Protein AF-R9H6H5-F1 (afdb_monomer_lite)

Secondary structure (DSSP, 8-state):
--HHHHHHHHHHHHHHHHHHHHHHH-HHHHHHHHHT--HHHHHHHHHHHHT--SHHHHHHHHHHHHHHTT---HHHHHHHHHHTTTT-TT--SHHHHHTHHHHTTTHHHHHHHHHHHHHHHHHHTT-TTTEEE---B-TTTTTTS--S-EEEEEEETTSSSGGGSEEEEEEEETTEEEEEEEETTTTEESS--B-GGG--HHHHHHHHHHHHHHHHT-------GGGTSSTTTTTS----

Foldseek 3Di:
DDFVLLLVLLQVLLVLLQLLVCLVVDVVSVQVCLLPQDPVLLVVLLVVLVPDDFLLSVLSNVSSVCSVVVNDDSVSLVCSCVVCVVRCVVADDSCLSHVCSRPVVCVVVNQVSQVVLVVVLCVVLVNVPFWDKARFADLCGPVNRGHSKGWIWIAGPQDPHDQQAFTQIWIHHSSWIDGFGAHNVVRDTPDDTDHSPPDTSVVNSVRCNVCVVVRSPTHPPPPPCVVVPPVVVVVPPDDD

Organism: NCBI:txid1150600

pLDDT: mean 91.07, std 14.13, range [38.69, 98.69]

Sequence (240 aa):
MQELSFQSGLKLITEKSQLVYQLRNNNELLLEYLKNLPQEILEGLINKYKDSIGAVNAVRYEVAKDIRSKTLTLEKLETYYKANKGAFGSYKDVYSLIYTFIIDDDNGTIKAFLSQLAKGLQIDLQIVNETKISKVCTFAGPRNTGGEHAWFALYNKDHVNQQSAKQLFFSGYNGKVEYSLYDRKTDLHSKEPVSPENVTYQNILNSFQLEKEEILKDFPMILEPSKIGVNILRGLGLND

Structure (mmCIF, N/CA/C/O backbone):
data_AF-R9H6H5-F1
#
_entry.id   AF-R9H6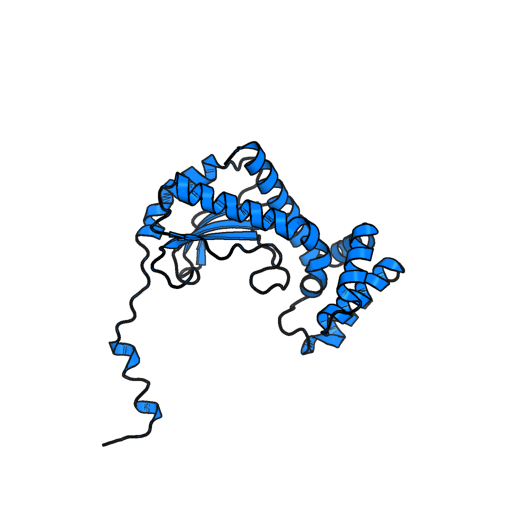H5-F1
#
loop_
_atom_site.group_PDB
_atom_site.id
_atom_site.type_symbol
_atom_site.label_atom_id
_atom_site.label_alt_id
_atom_site.label_comp_id
_atom_site.label_asym_id
_atom_site.label_entity_id
_atom_site.label_seq_id
_atom_site.pdbx_PDB_ins_code
_atom_site.Cartn_x
_atom_site.Cartn_y
_atom_site.Cartn_z
_atom_site.occupancy
_atom_site.B_iso_or_equiv
_atom_site.auth_seq_id
_atom_site.auth_comp_id
_atom_site.auth_asym_id
_atom_site.auth_atom_id
_atom_site.pdbx_PDB_model_num
ATOM 1 N N . MET A 1 1 ? -0.968 -1.693 -21.180 1.00 77.31 1 MET A N 1
ATOM 2 C CA . MET A 1 1 ? -2.159 -1.533 -20.300 1.00 77.31 1 MET A CA 1
ATOM 3 C C . MET A 1 1 ? -3.086 -0.495 -20.930 1.00 77.31 1 MET A C 1
ATOM 5 O O . MET A 1 1 ? -2.572 0.397 -21.586 1.00 77.31 1 MET A O 1
ATOM 9 N N . GLN A 1 2 ? -4.415 -0.600 -20.802 1.00 82.25 2 GLN A N 1
ATOM 10 C CA . GLN A 1 2 ? -5.313 0.460 -21.297 1.00 82.25 2 GLN A CA 1
ATOM 11 C C . GLN A 1 2 ? -5.232 1.697 -20.386 1.00 82.25 2 GLN A C 1
ATOM 13 O O . GLN A 1 2 ? -5.293 1.544 -19.167 1.00 82.25 2 GLN A O 1
ATOM 18 N N . GLU A 1 3 ? -5.148 2.904 -20.956 1.00 84.00 3 GLU A N 1
ATOM 19 C CA . GLU A 1 3 ? -4.921 4.150 -20.196 1.00 84.00 3 GLU A CA 1
ATOM 20 C C . GLU A 1 3 ? -5.990 4.405 -19.119 1.00 84.00 3 GLU A C 1
ATOM 22 O O . GLU A 1 3 ? -5.662 4.714 -17.978 1.00 84.00 3 GLU A O 1
ATOM 27 N N . LEU A 1 4 ? -7.273 4.175 -19.424 1.00 79.50 4 LEU A N 1
ATOM 28 C CA . LEU A 1 4 ? -8.363 4.332 -18.447 1.00 79.50 4 LEU A CA 1
ATOM 29 C C . LEU A 1 4 ? -8.213 3.400 -17.233 1.00 79.50 4 LEU A C 1
ATOM 31 O O . LEU A 1 4 ? -8.481 3.798 -16.096 1.00 79.50 4 LEU A O 1
ATOM 35 N N . SER A 1 5 ? -7.752 2.167 -17.466 1.00 90.19 5 SER A N 1
ATOM 36 C CA . SER A 1 5 ? -7.469 1.209 -16.394 1.00 90.19 5 SER A CA 1
ATOM 37 C C . SER A 1 5 ? -6.257 1.636 -15.568 1.00 90.19 5 SER A C 1
ATOM 39 O O . SER A 1 5 ? -6.250 1.408 -14.359 1.00 90.19 5 SER A O 1
ATOM 41 N N . PHE A 1 6 ? -5.250 2.249 -16.200 1.00 95.88 6 PHE A N 1
ATOM 42 C CA . PHE A 1 6 ? -4.078 2.778 -15.506 1.00 95.88 6 PHE A CA 1
ATOM 43 C C . PHE A 1 6 ? -4.463 3.936 -14.583 1.00 95.88 6 PHE A C 1
ATOM 45 O O . PHE A 1 6 ? -4.183 3.878 -13.389 1.00 95.88 6 PHE A O 1
ATOM 52 N N . GLN A 1 7 ? -5.176 4.934 -15.109 1.00 95.56 7 GLN A N 1
ATOM 53 C CA . GLN A 1 7 ? -5.567 6.123 -14.350 1.00 95.56 7 GLN A CA 1
ATOM 54 C C . GLN A 1 7 ? -6.488 5.784 -13.170 1.00 95.56 7 GLN A C 1
ATOM 56 O O . GLN A 1 7 ? -6.307 6.301 -12.070 1.00 95.56 7 GLN A O 1
ATOM 61 N N . SER A 1 8 ? -7.423 4.848 -13.359 1.00 95.38 8 SER A N 1
ATOM 62 C CA . SER A 1 8 ? -8.297 4.376 -12.274 1.00 95.38 8 SER A CA 1
ATOM 63 C C . SER A 1 8 ? -7.507 3.678 -11.161 1.00 95.38 8 SER A C 1
ATOM 65 O O . SER A 1 8 ? -7.739 3.933 -9.981 1.00 95.38 8 SER A O 1
ATOM 67 N N . GLY A 1 9 ? -6.547 2.819 -11.523 1.00 97.06 9 GLY A N 1
ATOM 68 C CA . GLY A 1 9 ? -5.694 2.137 -10.549 1.00 97.06 9 GLY A CA 1
ATOM 69 C C . GLY A 1 9 ? -4.737 3.086 -9.828 1.00 97.06 9 GLY A C 1
ATOM 70 O O . GLY A 1 9 ? -4.550 2.967 -8.617 1.00 97.06 9 GLY A O 1
ATOM 71 N N . LEU A 1 10 ? -4.174 4.058 -10.550 1.00 97.69 10 LEU A N 1
ATOM 72 C CA . LEU A 1 10 ? -3.300 5.077 -9.981 1.00 97.69 10 LEU A CA 1
ATOM 73 C C . LEU A 1 10 ? -4.047 5.929 -8.955 1.00 97.69 10 LEU A C 1
ATOM 75 O O . LEU A 1 10 ? -3.579 6.056 -7.825 1.00 97.69 10 LEU A O 1
ATOM 79 N N . LYS A 1 11 ? -5.234 6.425 -9.327 1.00 97.31 11 LYS A N 1
ATOM 80 C CA . LYS A 1 11 ? -6.116 7.191 -8.445 1.00 97.31 11 LYS A CA 1
ATOM 81 C C . LYS A 1 11 ? -6.430 6.419 -7.164 1.00 97.31 11 LYS A C 1
ATOM 83 O O . LYS A 1 11 ? -6.257 6.959 -6.074 1.00 97.31 11 LYS A O 1
ATOM 88 N N . LEU A 1 12 ? -6.816 5.146 -7.288 1.00 97.00 12 LEU A N 1
ATOM 89 C CA . LEU A 1 12 ? -7.099 4.286 -6.138 1.00 97.00 12 LEU A CA 1
ATOM 90 C C . LEU A 1 12 ? -5.895 4.187 -5.189 1.00 97.00 12 LEU A C 1
ATOM 92 O O . LEU A 1 12 ? -6.044 4.325 -3.975 1.00 97.00 12 LEU A O 1
ATOM 96 N N . ILE A 1 13 ? -4.692 3.965 -5.730 1.00 97.50 13 ILE A N 1
ATOM 97 C CA . ILE A 1 13 ? -3.470 3.889 -4.924 1.00 97.50 13 ILE A CA 1
ATOM 98 C C . ILE A 1 13 ? -3.181 5.214 -4.226 1.00 97.50 13 ILE A C 1
ATOM 100 O O . ILE A 1 13 ? -2.892 5.210 -3.029 1.00 97.50 13 ILE A O 1
ATOM 104 N N . THR A 1 14 ? -3.235 6.334 -4.945 1.00 97.81 14 THR A N 1
ATOM 105 C CA . THR A 1 14 ? -2.889 7.635 -4.369 1.00 97.81 14 THR A CA 1
ATOM 106 C C . THR A 1 14 ? -3.895 8.056 -3.309 1.00 97.81 14 THR A C 1
ATOM 108 O O . THR A 1 14 ? -3.481 8.393 -2.201 1.00 97.81 14 THR A O 1
ATOM 111 N N . GLU A 1 15 ? -5.198 7.929 -3.574 1.00 97.38 15 GLU A N 1
ATOM 112 C CA . GLU A 1 15 ? -6.252 8.247 -2.602 1.00 97.38 15 GLU A CA 1
ATOM 113 C C . GLU A 1 15 ? -6.143 7.367 -1.354 1.00 97.38 15 GLU A C 1
ATOM 115 O O . GLU A 1 15 ? -6.146 7.878 -0.230 1.00 97.38 15 GLU A O 1
ATOM 120 N N . LYS A 1 16 ? -5.952 6.051 -1.523 1.00 97.50 16 LYS A N 1
ATOM 121 C CA . LYS A 1 16 ? -5.797 5.151 -0.375 1.00 97.50 16 LYS A CA 1
ATOM 122 C C . LYS A 1 16 ? -4.502 5.423 0.392 1.00 97.50 16 LYS A C 1
ATOM 124 O O . LYS A 1 16 ? -4.531 5.403 1.618 1.00 97.50 16 LYS A O 1
ATOM 129 N N . SER A 1 17 ? -3.389 5.728 -0.281 1.00 97.94 17 SER A N 1
ATOM 130 C CA . SER A 1 17 ? -2.130 6.078 0.397 1.00 97.94 17 SER A CA 1
ATOM 131 C C . SER A 1 17 ? -2.243 7.364 1.218 1.00 97.94 17 SER A C 1
ATOM 133 O O . SER A 1 17 ? -1.683 7.440 2.310 1.00 97.94 17 SER A O 1
ATOM 135 N N . GLN A 1 18 ? -2.990 8.357 0.718 1.00 98.00 18 GLN A N 1
ATOM 136 C CA . GLN A 1 18 ? -3.252 9.609 1.422 1.00 98.00 18 GLN A CA 1
ATOM 137 C C . GLN A 1 18 ? -4.086 9.352 2.677 1.00 98.00 18 GLN A C 1
ATOM 139 O O . GLN A 1 18 ? -3.718 9.807 3.759 1.00 98.00 18 GLN A O 1
ATOM 144 N N . LEU A 1 19 ? -5.166 8.575 2.539 1.00 97.56 19 LEU A N 1
ATOM 145 C CA . LEU A 1 19 ? -6.012 8.175 3.659 1.00 97.56 19 LEU A CA 1
ATOM 146 C C . LEU A 1 19 ? -5.195 7.423 4.715 1.00 97.56 19 LEU A C 1
ATOM 148 O O . LEU A 1 19 ? -5.175 7.814 5.876 1.00 97.56 19 LEU A O 1
ATOM 152 N N . VAL A 1 20 ? -4.469 6.377 4.313 1.00 97.44 20 VAL A N 1
ATOM 153 C CA . VAL A 1 20 ? -3.620 5.575 5.207 1.00 97.44 20 VAL A CA 1
ATOM 154 C C . VAL A 1 20 ? -2.617 6.449 5.959 1.00 97.44 20 VAL A C 1
ATOM 156 O O . VAL A 1 20 ? -2.499 6.324 7.177 1.00 97.44 20 VAL A O 1
ATOM 159 N N . TYR A 1 21 ? -1.930 7.354 5.260 1.00 97.31 21 TYR A N 1
ATOM 160 C CA . TYR A 1 21 ? -0.975 8.265 5.880 1.00 97.31 21 TYR A CA 1
ATOM 161 C C . TYR A 1 21 ? -1.648 9.182 6.911 1.00 97.31 21 TYR A C 1
ATOM 163 O O . TYR A 1 21 ? -1.161 9.307 8.034 1.00 97.31 21 TYR A O 1
ATOM 171 N N . GLN A 1 22 ? -2.790 9.787 6.570 1.00 97.50 22 GLN A N 1
ATOM 172 C CA . GLN A 1 22 ? -3.539 10.655 7.485 1.00 97.50 22 GLN A CA 1
ATOM 173 C C . GLN A 1 22 ? -4.001 9.901 8.734 1.00 97.50 22 GLN A C 1
ATOM 175 O O . GLN A 1 22 ? -3.762 10.356 9.849 1.00 97.50 22 GLN A O 1
ATOM 180 N N . LEU A 1 23 ? -4.614 8.731 8.552 1.00 97.44 23 LEU A N 1
ATOM 181 C CA . LEU A 1 23 ? -5.149 7.919 9.643 1.00 97.44 23 LEU A CA 1
ATOM 182 C C . LEU A 1 23 ? -4.055 7.344 10.546 1.00 97.44 23 LEU A C 1
ATOM 184 O O . LEU A 1 23 ? -4.268 7.167 11.742 1.00 97.44 23 LEU A O 1
ATOM 188 N N . ARG A 1 24 ? -2.873 7.044 10.001 1.00 95.88 24 ARG A N 1
ATOM 189 C CA . ARG A 1 24 ? -1.753 6.540 10.799 1.00 95.88 24 ARG A CA 1
ATOM 190 C C . ARG A 1 24 ? -1.093 7.622 11.649 1.00 95.88 24 ARG A C 1
ATOM 192 O O . ARG A 1 24 ? -0.616 7.323 12.740 1.00 95.88 24 ARG A O 1
ATOM 199 N N . ASN A 1 25 ? -1.067 8.858 11.152 1.00 95.81 25 ASN A N 1
ATOM 200 C CA . ASN A 1 25 ? -0.382 9.980 11.795 1.00 95.81 25 ASN A CA 1
ATOM 201 C C . ASN A 1 25 ? -1.318 10.881 12.624 1.00 95.81 25 ASN A C 1
ATOM 203 O O . ASN A 1 25 ? -0.857 11.855 13.216 1.00 95.81 25 ASN A O 1
ATOM 207 N N . ASN A 1 26 ? -2.619 10.576 12.680 1.00 96.25 26 ASN A N 1
ATOM 208 C CA . ASN A 1 26 ? -3.606 11.346 13.433 1.00 96.25 26 ASN A CA 1
ATOM 209 C C . ASN A 1 26 ? -4.688 10.422 14.023 1.00 96.25 26 ASN A C 1
ATOM 211 O O . ASN A 1 26 ? -5.565 9.923 13.315 1.00 96.25 26 ASN A O 1
ATOM 215 N N . ASN A 1 27 ? -4.623 10.204 15.338 1.00 94.44 27 ASN A N 1
ATOM 216 C CA . ASN A 1 27 ? -5.507 9.285 16.058 1.00 94.44 27 ASN A CA 1
ATOM 217 C C . ASN A 1 27 ? -6.966 9.766 16.116 1.00 94.44 27 ASN A C 1
ATOM 219 O O . ASN A 1 27 ? -7.891 8.961 16.216 1.00 94.44 27 ASN A O 1
ATOM 223 N N . GLU A 1 28 ? -7.182 11.070 16.052 1.00 96.12 28 GLU A N 1
ATOM 224 C CA . GLU A 1 28 ? -8.481 11.716 16.098 1.00 96.12 28 GLU A CA 1
ATOM 225 C C . GLU A 1 28 ? -9.195 11.500 14.767 1.00 96.12 28 GLU A C 1
ATOM 227 O O . GLU A 1 28 ? -10.341 11.050 14.763 1.00 96.12 28 GLU A O 1
ATOM 232 N N . LEU A 1 29 ? -8.482 11.689 13.648 1.00 97.50 29 LEU A N 1
ATOM 233 C CA . LEU A 1 29 ? -8.976 11.317 12.319 1.00 97.50 29 LEU A CA 1
ATOM 234 C C . LEU A 1 29 ? -9.214 9.808 12.213 1.00 97.50 29 LEU A C 1
ATOM 236 O O . LEU A 1 29 ? -10.204 9.385 11.621 1.00 97.50 29 LEU A O 1
ATOM 240 N N . LEU A 1 30 ? -8.354 8.985 12.820 1.00 97.56 30 LEU A N 1
ATOM 241 C CA . LEU A 1 30 ? -8.567 7.541 12.895 1.00 97.56 30 LEU A CA 1
ATOM 242 C C . LEU A 1 30 ? -9.858 7.184 13.630 1.00 97.56 30 LEU A C 1
ATOM 244 O O . LEU A 1 30 ? -10.659 6.395 13.130 1.00 97.56 30 LEU A O 1
ATOM 248 N N . LEU A 1 31 ? -10.080 7.768 14.806 1.00 97.69 31 LEU A N 1
ATOM 249 C CA . LEU A 1 31 ? -11.290 7.545 15.587 1.00 97.69 31 LEU A CA 1
ATOM 250 C C . LEU A 1 31 ? -12.538 8.004 14.826 1.00 97.69 31 LEU A C 1
ATOM 252 O O . LEU A 1 31 ? -13.549 7.301 14.831 1.00 97.69 31 LEU A O 1
ATOM 256 N N . GLU A 1 32 ? -12.475 9.172 14.189 1.00 97.75 32 GLU A N 1
ATOM 257 C CA . GLU A 1 32 ? -13.561 9.707 13.373 1.00 97.75 32 GLU A CA 1
ATOM 258 C C . GLU A 1 32 ? -13.875 8.788 12.189 1.00 97.75 32 GLU A C 1
ATOM 260 O O . GLU A 1 32 ? -15.037 8.443 11.977 1.00 97.75 32 GLU A O 1
ATOM 265 N N . TYR A 1 33 ? -12.853 8.320 11.471 1.00 97.56 33 TYR A N 1
ATOM 266 C CA . TYR A 1 33 ? -13.016 7.366 10.378 1.00 97.56 33 TYR A CA 1
ATOM 267 C C . TYR A 1 33 ? -13.707 6.082 10.853 1.00 97.56 33 TYR A C 1
ATOM 269 O O . TYR A 1 33 ? -14.709 5.661 10.279 1.00 97.56 33 TYR A O 1
ATOM 277 N N . LEU A 1 34 ? -13.226 5.491 11.954 1.00 97.31 34 LEU A N 1
ATOM 278 C CA . LEU A 1 34 ? -13.786 4.258 12.514 1.00 97.31 34 LEU A CA 1
ATOM 279 C C . LEU A 1 34 ? -15.254 4.412 12.932 1.00 97.31 34 LEU A C 1
ATOM 281 O O . LEU A 1 34 ? -16.057 3.511 12.698 1.00 97.31 34 LEU A O 1
ATOM 285 N N . LYS A 1 35 ? -15.621 5.550 13.532 1.00 96.69 35 LYS A N 1
ATOM 286 C CA . LYS A 1 35 ? -17.003 5.841 13.951 1.00 96.69 35 LYS A CA 1
ATOM 287 C C . LYS A 1 35 ? -17.976 5.982 12.783 1.00 96.69 35 LYS A C 1
ATOM 289 O O . LYS A 1 35 ? -19.172 5.784 12.981 1.00 96.69 35 LYS A O 1
ATOM 294 N N . ASN A 1 36 ? -17.469 6.317 11.600 1.00 96.31 36 ASN A N 1
ATOM 295 C CA . ASN A 1 36 ? -18.257 6.543 10.393 1.00 96.31 36 ASN A CA 1
ATOM 296 C C . ASN A 1 36 ? -18.186 5.373 9.398 1.00 96.31 36 ASN A C 1
ATOM 298 O O . ASN A 1 36 ? -18.610 5.522 8.252 1.00 96.31 36 ASN A O 1
ATOM 302 N N . LEU A 1 37 ? -17.671 4.208 9.812 1.00 95.69 37 LEU A N 1
ATOM 303 C CA . LEU A 1 37 ? -17.660 3.024 8.955 1.00 95.69 37 LEU A CA 1
ATOM 304 C C . LEU A 1 37 ? -19.086 2.645 8.515 1.00 95.69 37 LEU A C 1
ATOM 306 O O . LEU A 1 37 ? -19.995 2.612 9.353 1.00 95.69 37 LEU A O 1
ATOM 310 N N . PRO A 1 38 ? -19.293 2.299 7.229 1.00 94.38 38 PRO A N 1
ATOM 311 C CA . PRO A 1 38 ? -20.580 1.806 6.760 1.00 94.38 38 PRO A CA 1
ATOM 312 C C . PRO A 1 38 ? -21.024 0.573 7.548 1.00 94.38 38 PRO A C 1
ATOM 314 O O . PRO A 1 38 ? -20.217 -0.310 7.847 1.00 94.38 38 PRO A O 1
ATOM 317 N N . GLN A 1 39 ? -22.324 0.480 7.839 1.00 92.75 39 GLN A N 1
ATOM 318 C CA . GLN A 1 39 ? -22.877 -0.619 8.635 1.00 92.75 39 GLN A CA 1
ATOM 319 C C . GLN A 1 39 ? -22.566 -1.997 8.027 1.00 92.75 39 GLN A C 1
ATOM 321 O O . GLN A 1 39 ? -22.249 -2.926 8.760 1.00 92.75 39 GLN A O 1
ATOM 326 N N . GLU A 1 40 ? -22.601 -2.125 6.700 1.00 93.19 40 GLU A N 1
ATOM 327 C CA . GLU A 1 40 ? -22.258 -3.370 6.001 1.00 93.19 40 GLU A CA 1
ATOM 328 C C . GLU A 1 40 ? -20.809 -3.808 6.265 1.00 93.19 40 GLU A C 1
ATOM 330 O O . GLU A 1 40 ? -20.561 -4.959 6.630 1.00 93.19 40 GLU A O 1
ATOM 335 N N . ILE A 1 41 ? -19.857 -2.875 6.160 1.00 93.00 41 ILE A N 1
ATOM 336 C CA . ILE A 1 41 ? -18.441 -3.124 6.460 1.00 93.00 41 ILE A CA 1
ATOM 337 C C . ILE A 1 41 ? -18.277 -3.520 7.929 1.00 93.00 41 ILE A C 1
ATOM 339 O O . ILE A 1 41 ? -17.570 -4.479 8.243 1.00 93.00 41 ILE A O 1
ATOM 343 N N . LEU A 1 42 ? -18.965 -2.818 8.833 1.00 95.31 42 LEU A N 1
ATOM 344 C CA . LEU A 1 42 ? -18.908 -3.088 10.264 1.00 95.31 42 LEU A CA 1
ATOM 345 C C . LEU A 1 42 ? -19.421 -4.490 10.618 1.00 95.31 42 LEU A C 1
ATOM 347 O O . LEU A 1 42 ? -18.750 -5.216 11.350 1.00 95.31 42 LEU A O 1
ATOM 351 N N . GLU A 1 43 ? -20.567 -4.905 10.078 1.00 95.06 43 GLU A N 1
ATOM 352 C CA . GLU A 1 43 ? -21.097 -6.256 10.301 1.00 95.06 43 GLU A CA 1
ATOM 353 C C . GLU A 1 43 ? -20.191 -7.327 9.673 1.00 95.06 43 GLU A C 1
ATOM 355 O O . GLU A 1 43 ? -19.966 -8.381 10.273 1.00 95.06 43 GLU A O 1
ATOM 360 N N . GLY A 1 44 ? -19.582 -7.040 8.517 1.00 94.75 44 GLY A N 1
ATOM 361 C CA . GLY A 1 44 ? -18.553 -7.893 7.920 1.00 94.75 44 GLY A CA 1
ATOM 362 C C . GLY A 1 44 ? -17.354 -8.112 8.851 1.00 94.75 44 GLY A C 1
ATOM 363 O O . GLY A 1 44 ? -16.917 -9.248 9.046 1.00 94.75 44 GLY A O 1
ATOM 364 N N . LEU A 1 45 ? -16.856 -7.048 9.486 1.00 95.19 45 LEU A N 1
ATOM 365 C CA . LEU A 1 45 ? -15.753 -7.111 10.452 1.00 95.19 45 LEU A CA 1
ATOM 366 C C . LEU A 1 45 ? -16.138 -7.886 11.721 1.00 95.19 45 LEU A C 1
ATOM 368 O O . LEU A 1 45 ? -15.352 -8.703 12.203 1.00 95.19 45 LEU A O 1
ATOM 372 N N . ILE A 1 46 ? -17.347 -7.672 12.247 1.00 96.50 46 ILE A N 1
ATOM 373 C CA . ILE A 1 46 ? -17.862 -8.402 13.416 1.00 96.50 46 ILE A CA 1
ATOM 374 C C . ILE A 1 46 ? -17.920 -9.898 13.113 1.00 96.50 46 ILE A C 1
ATOM 376 O O . ILE A 1 46 ? -17.368 -10.692 13.873 1.00 96.50 46 ILE A O 1
ATOM 380 N N . ASN A 1 47 ? -18.516 -10.284 11.984 1.00 95.88 47 ASN A N 1
ATOM 381 C CA . ASN A 1 47 ? -18.605 -11.684 11.571 1.00 95.88 47 ASN A CA 1
ATOM 382 C C . ASN A 1 47 ? -17.223 -12.305 11.337 1.00 95.88 47 ASN A C 1
ATOM 384 O O . ASN A 1 47 ? -16.983 -13.438 11.746 1.00 95.88 47 ASN A O 1
ATOM 388 N N . LYS A 1 48 ? -16.289 -11.551 10.742 1.00 94.94 48 LYS A N 1
ATOM 389 C CA . LYS A 1 48 ? -14.904 -11.989 10.524 1.00 94.94 48 LYS A CA 1
ATOM 390 C C . LYS A 1 48 ? -14.183 -12.308 11.836 1.00 94.94 48 LYS A C 1
ATOM 392 O O . LYS A 1 48 ? -13.462 -13.302 11.908 1.00 94.94 48 LYS A O 1
ATOM 397 N N . TYR A 1 49 ? -14.347 -11.477 12.866 1.00 96.62 49 TYR A N 1
ATOM 398 C CA . TYR A 1 49 ? -13.557 -11.593 14.095 1.00 96.62 49 TYR A CA 1
ATOM 399 C C . TYR A 1 49 ? -14.239 -12.334 15.248 1.00 96.62 49 TYR A C 1
ATOM 401 O O . TYR A 1 49 ? -13.531 -12.762 16.155 1.00 96.62 49 TYR A O 1
ATOM 409 N N . LYS A 1 50 ? -15.561 -12.545 15.204 1.00 94.94 50 LYS A N 1
ATOM 410 C CA . LYS A 1 50 ? -16.342 -13.182 16.280 1.00 94.94 50 LYS A CA 1
ATOM 411 C C . LYS A 1 50 ? -15.760 -14.513 16.763 1.00 94.94 50 LYS A C 1
ATOM 413 O O . LYS A 1 50 ? -15.633 -14.715 17.965 1.00 94.94 50 LYS A O 1
ATOM 418 N N . ASP A 1 51 ? -15.390 -15.381 15.826 1.00 93.50 51 ASP A N 1
ATOM 419 C CA . ASP A 1 51 ? -14.887 -16.731 16.113 1.00 93.50 51 ASP A CA 1
ATOM 420 C C . ASP A 1 51 ? -13.378 -16.862 15.809 1.00 93.50 51 ASP A C 1
ATOM 422 O O . ASP A 1 51 ? -12.818 -17.957 15.763 1.00 93.50 51 ASP A O 1
ATOM 426 N N . SER A 1 52 ? -12.699 -15.732 15.576 1.00 91.69 52 SER A N 1
ATOM 427 C CA . SER A 1 52 ? -11.274 -15.709 15.249 1.00 91.69 52 SER A CA 1
ATOM 428 C C . SER A 1 52 ? -10.401 -15.915 16.488 1.00 91.69 52 SER A C 1
ATOM 430 O O . SER A 1 52 ? -10.591 -15.288 17.527 1.00 91.69 52 SER A O 1
ATOM 432 N N . ILE A 1 53 ? -9.356 -16.731 16.346 1.00 89.56 53 ILE A N 1
ATOM 433 C CA . ILE A 1 53 ? -8.380 -16.991 17.411 1.00 89.56 53 ILE A CA 1
ATOM 434 C C . ILE A 1 53 ? -7.289 -15.905 17.410 1.00 89.56 53 ILE A C 1
ATOM 436 O O . ILE A 1 53 ? -6.878 -15.408 16.357 1.00 89.56 53 ILE A O 1
ATOM 440 N N . GLY A 1 54 ? -6.787 -15.572 18.602 1.00 90.75 54 GLY A N 1
ATOM 441 C CA . GLY A 1 54 ? -5.602 -14.737 18.810 1.00 90.75 54 GLY A CA 1
ATOM 442 C C . GLY A 1 54 ? -5.913 -13.349 19.368 1.00 90.75 54 GLY A C 1
ATOM 443 O O . GLY A 1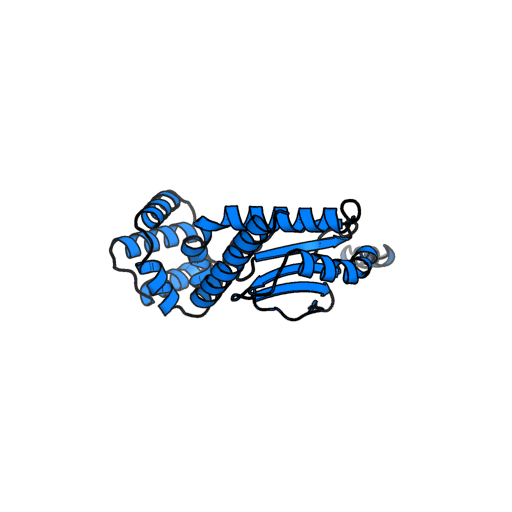 54 ? -6.927 -12.737 19.037 1.00 90.75 54 GLY A O 1
ATOM 444 N N . ALA A 1 55 ? -5.000 -12.830 20.195 1.00 91.62 55 ALA A N 1
ATOM 445 C CA . ALA A 1 55 ? -5.187 -11.582 20.943 1.00 91.62 55 ALA A CA 1
ATOM 446 C C . ALA A 1 55 ? -5.535 -10.379 20.047 1.00 91.62 55 ALA A C 1
ATOM 448 O O . ALA A 1 55 ? -6.381 -9.560 20.392 1.00 91.62 55 ALA A O 1
ATOM 449 N N . VAL A 1 56 ? -4.917 -10.293 18.866 1.00 92.69 56 VAL A N 1
ATOM 450 C CA . VAL A 1 56 ? -5.174 -9.218 17.895 1.00 92.69 56 VAL A CA 1
ATOM 451 C C . VAL A 1 56 ? -6.609 -9.265 17.377 1.00 92.69 56 VAL A C 1
ATOM 453 O O . VAL A 1 56 ? -7.286 -8.242 17.343 1.00 92.69 56 VAL A O 1
ATOM 456 N N . ASN A 1 57 ? -7.086 -10.448 16.989 1.00 94.31 57 ASN A N 1
ATOM 457 C CA . ASN A 1 57 ? -8.434 -10.605 16.454 1.00 94.31 57 ASN A CA 1
ATOM 458 C C . ASN A 1 57 ? -9.493 -10.402 17.540 1.00 94.31 57 ASN A C 1
ATOM 460 O O . ASN A 1 57 ? -10.507 -9.766 17.271 1.00 94.31 57 ASN A O 1
ATOM 464 N N . ALA A 1 58 ? -9.220 -10.846 18.771 1.00 94.38 58 ALA A N 1
ATOM 465 C CA . ALA A 1 58 ? -10.075 -10.566 19.920 1.00 94.38 58 ALA A CA 1
ATOM 466 C C . ALA A 1 58 ? -10.241 -9.053 20.138 1.00 94.38 58 ALA A C 1
ATOM 468 O O . ALA A 1 58 ? -11.358 -8.562 20.254 1.00 94.38 58 ALA A O 1
ATOM 469 N N . VAL A 1 59 ? -9.147 -8.285 20.096 1.00 95.00 59 VAL A N 1
ATOM 470 C CA . VAL A 1 59 ? -9.231 -6.823 20.209 1.00 95.00 59 VAL A CA 1
ATOM 471 C C . VAL A 1 59 ? -9.967 -6.192 19.027 1.00 95.00 59 VAL A C 1
ATOM 473 O O . VAL A 1 59 ? -10.795 -5.309 19.235 1.00 95.00 59 VAL A O 1
ATOM 476 N N . ARG A 1 60 ? -9.733 -6.649 17.793 1.00 96.44 60 ARG A N 1
ATOM 477 C CA . ARG A 1 60 ? -10.484 -6.164 16.622 1.00 96.44 60 ARG A CA 1
ATOM 478 C C . ARG A 1 60 ? -11.985 -6.422 16.760 1.00 96.44 60 ARG A C 1
ATOM 480 O O . ARG A 1 60 ? -12.776 -5.548 16.420 1.00 96.44 60 ARG A O 1
ATOM 487 N N . TYR A 1 61 ? -12.378 -7.576 17.291 1.00 97.31 61 TYR A N 1
ATOM 488 C CA . TYR A 1 61 ? -13.777 -7.874 17.582 1.00 97.31 61 TYR A CA 1
ATOM 489 C C . TYR A 1 61 ? -14.366 -6.893 18.603 1.00 97.31 61 TYR A C 1
ATOM 491 O O . TYR A 1 61 ? -15.422 -6.312 18.356 1.00 97.31 61 TYR A O 1
ATOM 499 N N . GLU A 1 62 ? -13.662 -6.645 19.711 1.00 96.62 62 GLU A N 1
ATOM 500 C CA . GLU A 1 62 ? -14.103 -5.685 20.728 1.00 96.62 62 GLU A CA 1
ATOM 501 C C . GLU A 1 62 ? -14.238 -4.262 20.169 1.00 96.62 62 GLU A C 1
ATOM 503 O O . GLU A 1 62 ? -15.271 -3.624 20.369 1.00 96.62 62 GLU A O 1
ATOM 508 N N . VAL A 1 63 ? -13.261 -3.803 19.379 1.00 97.19 63 VAL A N 1
ATOM 509 C CA . VAL A 1 63 ? -13.321 -2.502 18.695 1.00 97.19 63 VAL A CA 1
ATOM 510 C C . VAL A 1 63 ? -14.533 -2.423 17.766 1.00 97.19 63 VAL A C 1
ATOM 512 O O . VAL A 1 63 ? -15.259 -1.432 17.801 1.00 97.19 63 VAL A O 1
ATOM 515 N N . ALA A 1 64 ? -14.806 -3.461 16.971 1.00 97.62 64 ALA A N 1
ATOM 516 C CA . ALA A 1 64 ? -15.965 -3.479 16.081 1.00 97.62 64 ALA A CA 1
ATOM 517 C C . ALA A 1 64 ? -17.295 -3.405 16.856 1.00 97.62 64 ALA A C 1
ATOM 519 O O . ALA A 1 64 ? -18.200 -2.662 16.470 1.00 97.62 64 ALA A O 1
ATOM 520 N N . LYS A 1 65 ? -17.414 -4.102 17.995 1.00 97.56 65 LYS A N 1
ATOM 521 C CA . LYS A 1 65 ? -18.597 -3.968 18.861 1.00 97.56 65 LYS A CA 1
ATOM 522 C C . LYS A 1 65 ? -18.741 -2.549 19.403 1.00 97.56 65 LYS A C 1
ATOM 524 O O . LYS A 1 65 ? -19.849 -2.027 19.373 1.00 97.56 65 LYS A O 1
ATOM 529 N N . ASP A 1 66 ? -17.649 -1.939 19.858 1.00 97.75 66 ASP A N 1
ATOM 530 C CA . ASP A 1 66 ? -17.650 -0.582 20.410 1.00 97.75 66 ASP A CA 1
ATOM 531 C C . ASP A 1 66 ? -18.022 0.483 19.369 1.00 97.75 66 ASP A C 1
ATOM 533 O O . ASP A 1 66 ? -18.703 1.459 19.696 1.00 97.75 66 ASP A O 1
ATOM 537 N N . ILE A 1 67 ? -17.617 0.299 18.107 1.00 97.69 67 ILE A N 1
ATOM 538 C CA . ILE A 1 67 ? -18.083 1.132 16.989 1.00 97.69 67 ILE A CA 1
ATOM 539 C C . ILE A 1 67 ? -19.597 0.966 16.834 1.00 97.69 67 ILE A C 1
ATOM 541 O O . ILE A 1 67 ? -20.325 1.959 16.814 1.00 97.69 67 ILE A O 1
ATOM 545 N N . ARG A 1 68 ? -20.090 -0.280 16.807 1.00 97.12 68 ARG A N 1
ATOM 546 C CA . ARG A 1 68 ?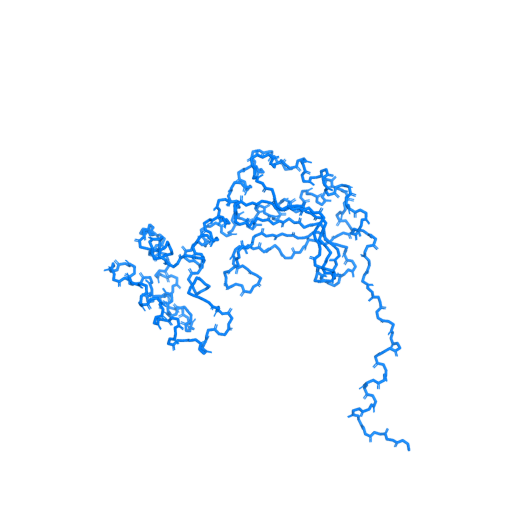 -21.519 -0.584 16.632 1.00 97.12 68 ARG A CA 1
ATOM 547 C C . ARG A 1 68 ? -22.388 -0.003 17.746 1.00 97.12 68 ARG A C 1
ATOM 549 O O . ARG A 1 68 ? -23.453 0.541 17.467 1.00 97.12 68 ARG A O 1
ATOM 556 N N . SER A 1 69 ? -21.943 -0.084 18.999 1.00 96.75 69 SER A N 1
ATOM 557 C CA . SER A 1 69 ? -22.641 0.508 20.148 1.00 96.75 69 SER A CA 1
ATOM 558 C C . SER A 1 69 ? -22.399 2.007 20.312 1.00 96.75 69 SER A C 1
ATOM 560 O O . SER A 1 69 ? -22.941 2.599 21.242 1.00 96.75 69 SER A O 1
ATOM 562 N N . LYS A 1 70 ? -21.620 2.640 19.421 1.00 96.69 70 LYS A N 1
ATOM 563 C CA . LYS A 1 70 ? -21.250 4.064 19.485 1.00 96.69 70 LYS A CA 1
ATOM 564 C C . LYS A 1 70 ? -20.529 4.442 20.786 1.00 96.69 70 LYS A C 1
ATOM 566 O O . LYS A 1 70 ? -20.620 5.573 21.255 1.00 96.69 70 LYS A O 1
ATOM 571 N N . THR A 1 71 ? -19.791 3.497 21.362 1.00 97.31 71 THR A N 1
ATOM 572 C CA . THR A 1 71 ? -19.059 3.637 22.630 1.00 97.31 71 THR A CA 1
ATOM 573 C C . THR A 1 71 ? -17.546 3.706 22.446 1.00 97.31 71 THR A C 1
ATOM 575 O O . THR A 1 71 ? -16.830 3.772 23.447 1.00 97.31 71 THR A O 1
ATOM 578 N N . LEU A 1 72 ? -17.040 3.667 21.208 1.00 97.75 72 LEU A N 1
ATOM 579 C CA . LEU A 1 72 ? -15.609 3.773 20.922 1.00 97.75 72 LEU A CA 1
ATOM 580 C C . LEU A 1 72 ? -15.065 5.172 21.267 1.00 97.75 72 LEU A C 1
ATOM 582 O O . LEU A 1 72 ? -15.596 6.199 20.830 1.00 97.75 72 LEU A O 1
ATOM 586 N N . THR A 1 73 ? -13.952 5.205 21.997 1.00 97.38 73 THR A N 1
ATOM 587 C CA . THR A 1 73 ? -13.180 6.414 22.315 1.00 97.38 73 THR A CA 1
ATOM 588 C C . THR A 1 73 ? -11.697 6.180 22.036 1.00 97.38 73 THR A C 1
ATOM 590 O O . THR A 1 73 ? -11.253 5.035 21.924 1.00 97.38 73 THR A O 1
ATOM 593 N N . LEU A 1 74 ? -10.920 7.263 21.949 1.00 95.12 74 LEU A N 1
ATOM 594 C CA . LEU A 1 74 ? -9.470 7.160 21.794 1.00 95.12 74 LEU A CA 1
ATOM 595 C C . LEU A 1 74 ? -8.826 6.444 22.992 1.00 95.12 74 LEU A C 1
ATOM 597 O O . LEU A 1 74 ? -8.020 5.537 22.814 1.00 95.12 74 LEU A O 1
ATOM 601 N N . GLU A 1 75 ? -9.259 6.776 24.209 1.00 96.25 75 GLU A N 1
ATOM 602 C CA . GLU A 1 75 ? -8.793 6.129 25.441 1.00 96.25 75 GLU A CA 1
ATOM 603 C C . GLU A 1 75 ? -9.013 4.609 25.424 1.00 96.25 75 GLU A C 1
ATOM 605 O O . GLU A 1 75 ? -8.136 3.846 25.837 1.00 96.25 75 GLU A O 1
ATOM 610 N N . LYS A 1 76 ? -10.152 4.143 24.897 1.00 95.81 76 LYS A N 1
ATOM 611 C CA . LYS A 1 76 ? -10.413 2.708 24.742 1.00 95.81 76 LYS A CA 1
ATOM 612 C C . LYS A 1 76 ? -9.470 2.056 23.735 1.00 95.81 76 LYS A C 1
ATOM 614 O O . LYS A 1 76 ? -8.911 1.005 24.039 1.00 95.81 76 LYS A O 1
ATOM 619 N N . LEU A 1 77 ? -9.252 2.678 22.572 1.00 93.69 77 LEU A N 1
ATOM 620 C CA . LEU A 1 77 ? -8.295 2.183 21.572 1.00 93.69 77 LEU A CA 1
ATOM 621 C C . LEU A 1 77 ? -6.882 2.061 22.153 1.00 93.69 77 LEU A C 1
ATOM 623 O O . LEU A 1 77 ? -6.218 1.037 21.980 1.00 93.69 77 LEU A O 1
ATOM 627 N N . GLU A 1 78 ? -6.437 3.078 22.888 1.00 92.88 78 GLU A N 1
ATOM 628 C CA . GLU A 1 78 ? -5.139 3.048 23.553 1.00 92.88 78 GLU A CA 1
ATOM 629 C C . GLU A 1 78 ? -5.068 1.985 24.646 1.00 92.88 78 GLU A C 1
ATOM 631 O O . GLU A 1 78 ? -4.052 1.301 24.768 1.00 92.88 78 GLU A O 1
ATOM 636 N N . THR A 1 79 ? -6.135 1.832 25.430 1.00 93.94 79 THR A N 1
ATOM 637 C CA . THR A 1 79 ? -6.240 0.805 26.469 1.00 93.94 79 THR A CA 1
ATOM 638 C C . THR A 1 79 ? -6.125 -0.589 25.863 1.00 93.94 79 THR A C 1
ATOM 640 O O . THR A 1 79 ? -5.314 -1.388 26.334 1.00 93.94 79 THR A O 1
ATOM 643 N N . TYR A 1 80 ? -6.850 -0.873 24.776 1.00 92.19 80 TYR A N 1
ATOM 644 C CA . TYR A 1 80 ? -6.739 -2.144 24.058 1.00 92.19 80 TYR A CA 1
ATOM 645 C C . TYR A 1 80 ? -5.310 -2.422 23.591 1.00 92.19 80 TYR A C 1
ATOM 647 O O . TYR A 1 80 ? -4.810 -3.538 23.763 1.00 92.19 80 TYR A O 1
ATOM 655 N N . TYR A 1 81 ? -4.645 -1.404 23.037 1.00 89.94 81 TYR A N 1
ATOM 656 C CA . TYR A 1 81 ? -3.264 -1.511 22.579 1.00 89.94 81 TYR A CA 1
ATOM 657 C C . TYR A 1 81 ? -2.281 -1.760 23.735 1.00 89.94 81 TYR A C 1
ATOM 659 O O . TYR A 1 81 ? -1.496 -2.709 23.696 1.00 89.94 81 TYR A O 1
ATOM 667 N N . LYS A 1 82 ? -2.347 -0.948 24.796 1.00 89.56 82 LYS A N 1
ATOM 668 C CA . LYS A 1 82 ? -1.441 -1.013 25.954 1.00 89.56 82 LYS A CA 1
ATOM 669 C C . LYS A 1 82 ? -1.598 -2.321 26.734 1.00 89.56 82 LYS A C 1
ATOM 671 O O . LYS A 1 82 ? -0.586 -2.945 27.051 1.00 89.56 82 LYS A O 1
ATOM 676 N N . ALA A 1 83 ? -2.832 -2.768 26.980 1.00 87.12 83 ALA A N 1
ATOM 677 C CA . ALA A 1 83 ? -3.123 -3.988 27.742 1.00 87.12 83 ALA A CA 1
ATOM 678 C C . ALA A 1 83 ? -2.563 -5.263 27.090 1.00 87.12 83 ALA A C 1
ATOM 680 O O . ALA A 1 83 ? -2.300 -6.248 27.772 1.00 87.12 83 ALA A O 1
ATOM 681 N N . ASN A 1 84 ? -2.345 -5.236 25.775 1.00 81.75 84 ASN A N 1
ATOM 682 C CA . ASN A 1 84 ? -1.938 -6.400 24.996 1.00 81.75 84 ASN A CA 1
ATOM 683 C C . ASN A 1 84 ? -0.584 -6.210 24.300 1.00 81.75 84 ASN A C 1
ATOM 685 O O . ASN A 1 84 ? -0.189 -7.044 23.485 1.00 81.75 84 ASN A O 1
ATOM 689 N N . LYS A 1 85 ? 0.165 -5.149 24.635 1.00 77.62 85 LYS A N 1
ATOM 690 C CA . LYS A 1 85 ? 1.422 -4.783 23.960 1.00 77.62 85 LYS A CA 1
ATOM 691 C C . LYS A 1 85 ? 2.424 -5.944 23.882 1.00 77.62 85 LYS A C 1
ATOM 693 O O . LYS A 1 85 ? 3.085 -6.110 22.863 1.00 77.62 85 LYS A O 1
ATOM 698 N N . GLY A 1 86 ? 2.500 -6.780 24.922 1.00 79.94 86 GLY A N 1
ATOM 699 C CA . GLY A 1 86 ? 3.365 -7.968 24.941 1.00 79.94 86 GLY A CA 1
ATOM 700 C C . GLY A 1 86 ? 2.949 -9.069 23.955 1.00 79.94 86 GLY A C 1
ATOM 701 O O . GLY A 1 86 ? 3.806 -9.748 23.399 1.00 79.94 86 GLY A O 1
ATOM 702 N N . ALA A 1 87 ? 1.650 -9.215 23.682 1.00 82.69 87 ALA A N 1
ATOM 703 C CA . ALA A 1 87 ? 1.110 -10.177 22.716 1.00 82.69 87 ALA A CA 1
ATOM 704 C C . ALA A 1 87 ? 1.116 -9.644 21.270 1.00 82.69 87 ALA A C 1
ATOM 706 O O . ALA A 1 87 ? 0.891 -10.391 20.319 1.00 82.69 87 ALA A O 1
ATOM 707 N N . PHE A 1 88 ? 1.371 -8.348 21.092 1.00 84.75 88 PHE A N 1
ATOM 708 C CA . PHE A 1 88 ? 1.249 -7.623 19.830 1.00 84.75 88 PHE A CA 1
ATOM 709 C C . PHE A 1 88 ? 2.568 -7.468 19.077 1.00 84.75 88 PHE A C 1
ATOM 711 O O . PHE A 1 88 ? 2.658 -6.592 18.236 1.00 84.75 88 PHE A O 1
ATOM 718 N N . GLY A 1 89 ? 3.573 -8.312 19.326 1.00 79.31 89 GLY A N 1
ATOM 719 C CA . GLY A 1 89 ? 4.987 -8.080 18.982 1.00 79.31 89 GLY A CA 1
ATOM 720 C C . GLY A 1 89 ? 5.337 -7.396 17.642 1.00 79.31 89 GLY A C 1
ATOM 721 O O . GLY A 1 89 ? 6.321 -6.664 17.593 1.00 79.31 89 GLY A O 1
ATOM 722 N N . SER A 1 90 ? 4.573 -7.589 16.560 1.00 84.56 90 SER A N 1
ATOM 723 C CA . SER A 1 90 ? 4.796 -6.941 15.253 1.00 84.56 90 SER A CA 1
ATOM 724 C C . SER A 1 90 ? 3.980 -5.660 14.990 1.00 84.56 90 SER A C 1
ATOM 726 O O . SER A 1 90 ? 4.288 -4.929 14.046 1.00 84.56 90 SER A O 1
ATOM 728 N N . TYR A 1 91 ? 2.968 -5.380 15.807 1.00 89.75 91 TYR A N 1
ATOM 729 C CA . TYR A 1 91 ? 2.067 -4.230 15.751 1.00 89.75 91 TYR A CA 1
ATOM 730 C C . TYR A 1 91 ? 2.619 -3.096 16.617 1.00 89.75 91 TYR A C 1
ATOM 732 O O . TYR A 1 91 ? 2.744 -3.227 17.832 1.00 89.75 91 TYR A O 1
ATOM 740 N N . LYS A 1 92 ? 3.003 -1.989 15.977 1.00 88.31 92 LYS A N 1
ATOM 741 C CA . LYS A 1 92 ? 3.781 -0.909 16.606 1.00 88.31 92 LYS A CA 1
ATOM 742 C C . LYS A 1 92 ? 2.928 0.202 17.210 1.00 88.31 92 LYS A C 1
ATOM 744 O O . LYS A 1 92 ? 3.411 0.940 18.069 1.00 88.31 92 LYS A O 1
ATOM 749 N N . ASP A 1 93 ? 1.687 0.325 16.759 1.00 91.06 93 ASP A N 1
ATOM 750 C CA . ASP A 1 93 ? 0.790 1.435 17.069 1.00 91.06 93 ASP A CA 1
ATOM 751 C C . ASP A 1 93 ? -0.690 1.021 16.922 1.00 91.06 93 ASP A C 1
ATOM 753 O O . ASP A 1 93 ? -1.007 -0.070 16.435 1.00 91.06 93 ASP A O 1
ATOM 757 N N . VAL A 1 94 ? -1.608 1.889 17.363 1.00 93.69 94 VAL A N 1
ATOM 758 C CA . VAL A 1 94 ? -3.062 1.656 17.272 1.00 93.69 94 VAL A CA 1
ATOM 759 C C . VAL A 1 94 ? -3.488 1.433 15.822 1.00 93.69 94 VAL A C 1
ATOM 761 O O . VAL A 1 94 ? -4.226 0.488 15.552 1.00 93.69 94 VAL A O 1
ATOM 764 N N . TYR A 1 95 ? -2.980 2.231 14.879 1.00 95.56 95 TYR A N 1
ATOM 765 C CA . TYR A 1 95 ? -3.271 2.066 13.455 1.00 95.56 95 TYR A CA 1
ATOM 766 C C . TYR A 1 95 ? -2.936 0.648 12.966 1.00 95.56 95 TYR A C 1
ATOM 768 O O . TYR A 1 95 ? -3.781 -0.029 12.386 1.00 95.56 95 TYR A O 1
ATOM 776 N N . SER A 1 96 ? -1.734 0.151 13.262 1.00 94.12 96 SER A N 1
ATOM 777 C CA . SER A 1 96 ? -1.266 -1.175 12.855 1.00 94.12 96 SER A CA 1
ATOM 778 C C . SER A 1 96 ? -2.157 -2.285 13.400 1.00 94.12 96 SER A C 1
ATOM 780 O O . SER A 1 96 ? -2.317 -3.318 12.758 1.00 94.12 96 SER A O 1
ATOM 782 N N . LEU A 1 97 ? -2.778 -2.090 14.564 1.00 92.50 97 LEU A N 1
ATOM 783 C CA . LEU A 1 97 ? -3.712 -3.051 15.134 1.00 92.50 97 LEU A CA 1
ATOM 784 C C . LEU A 1 97 ? -5.009 -3.113 14.314 1.00 92.50 97 LEU A C 1
ATOM 786 O O . LEU A 1 97 ? -5.504 -4.212 14.062 1.00 92.50 97 LEU A O 1
ATOM 790 N N . ILE A 1 98 ? -5.530 -1.973 13.855 1.00 95.19 98 ILE A N 1
ATOM 791 C CA . ILE A 1 98 ? -6.856 -1.870 13.219 1.00 95.19 98 ILE A CA 1
ATOM 792 C C . ILE A 1 98 ? -6.827 -1.593 11.708 1.00 95.19 98 ILE A C 1
ATOM 794 O O . ILE A 1 98 ? -7.884 -1.443 11.109 1.00 95.19 98 ILE A O 1
ATOM 798 N N . TYR A 1 99 ? -5.661 -1.614 11.054 1.00 95.44 99 TYR A N 1
ATOM 799 C CA . TYR A 1 99 ? -5.506 -1.292 9.622 1.00 95.44 99 TYR A CA 1
ATOM 800 C C . TYR A 1 99 ? -6.457 -2.055 8.682 1.00 95.44 99 TYR A C 1
ATOM 802 O O . TYR A 1 99 ? -6.856 -1.533 7.646 1.00 95.44 99 TYR A O 1
ATOM 810 N N . THR A 1 100 ? -6.861 -3.280 9.039 1.00 95.19 100 THR A N 1
ATOM 811 C CA . THR A 1 100 ? -7.803 -4.091 8.247 1.00 95.19 100 THR A CA 1
ATOM 812 C C . THR A 1 100 ? -9.175 -3.429 8.102 1.00 95.19 100 THR A C 1
ATOM 814 O O . THR A 1 100 ? -9.886 -3.704 7.150 1.00 95.19 100 THR A O 1
ATOM 817 N N . PHE A 1 101 ? -9.548 -2.540 9.028 1.00 96.62 101 PHE A N 1
ATOM 818 C CA . PHE A 1 101 ? -10.797 -1.771 8.979 1.00 96.62 101 PHE A CA 1
ATOM 819 C C . PHE A 1 101 ? -10.770 -0.704 7.874 1.00 96.62 101 PHE A C 1
ATOM 821 O O . PHE A 1 101 ? -11.811 -0.160 7.533 1.00 96.62 101 PHE A O 1
ATOM 828 N N . ILE A 1 102 ? -9.582 -0.388 7.348 1.00 95.38 102 ILE A N 1
ATOM 829 C CA . ILE A 1 102 ? -9.332 0.728 6.425 1.00 95.38 102 ILE A CA 1
ATOM 830 C C . ILE A 1 102 ? -9.028 0.230 5.007 1.00 95.38 102 ILE A C 1
ATOM 832 O O . ILE A 1 102 ? -9.293 0.937 4.033 1.00 95.38 102 ILE A O 1
ATOM 836 N N . ILE A 1 103 ? -8.410 -0.951 4.880 1.00 93.25 103 ILE A N 1
ATOM 837 C CA . ILE A 1 103 ? -7.823 -1.385 3.604 1.00 93.25 103 ILE A CA 1
ATOM 838 C C . ILE A 1 103 ? -8.429 -2.656 3.003 1.00 93.25 103 ILE A C 1
ATOM 840 O O . ILE A 1 103 ? -8.087 -2.979 1.867 1.00 93.25 103 ILE A O 1
ATOM 844 N N . ASP A 1 104 ? -9.216 -3.434 3.755 1.00 87.38 104 ASP A N 1
ATOM 845 C CA . ASP A 1 104 ? -9.634 -4.777 3.319 1.00 87.38 104 ASP A CA 1
ATOM 846 C C . ASP A 1 104 ? -10.506 -4.743 2.050 1.00 87.38 104 ASP A C 1
ATOM 848 O O . ASP A 1 104 ? -10.426 -5.668 1.240 1.00 87.38 104 ASP A O 1
ATOM 852 N N . ASP A 1 105 ? -11.280 -3.673 1.863 1.00 86.81 105 ASP A N 1
ATOM 853 C CA . ASP A 1 105 ? -12.152 -3.424 0.710 1.00 86.81 105 ASP A CA 1
ATOM 854 C C . ASP A 1 105 ? -11.376 -3.322 -0.615 1.00 86.81 105 ASP A C 1
ATOM 856 O O . ASP A 1 105 ? -11.738 -3.949 -1.610 1.00 86.81 105 ASP A O 1
ATOM 860 N N . ASP A 1 106 ? -10.255 -2.603 -0.606 1.00 91.31 106 ASP A N 1
ATOM 861 C CA . ASP A 1 106 ? -9.489 -2.284 -1.812 1.00 91.31 106 ASP A CA 1
ATOM 862 C C . ASP A 1 106 ? -8.242 -3.154 -2.000 1.00 91.31 106 ASP A C 1
ATOM 864 O O . ASP A 1 106 ? -7.620 -3.148 -3.067 1.00 91.31 106 ASP A O 1
ATOM 868 N N . ASN A 1 107 ? -7.849 -3.928 -0.984 1.00 92.62 107 ASN A N 1
ATOM 869 C CA . ASN A 1 107 ? -6.583 -4.664 -0.973 1.00 92.62 107 ASN A CA 1
ATOM 870 C C . ASN A 1 107 ? -6.426 -5.611 -2.178 1.00 92.62 107 ASN A C 1
ATOM 872 O O . ASN A 1 107 ? -5.342 -5.714 -2.761 1.00 92.62 107 ASN A O 1
ATOM 876 N N . GLY A 1 108 ? -7.507 -6.295 -2.569 1.00 94.69 108 GLY A N 1
ATOM 877 C CA . GLY A 1 108 ? -7.525 -7.177 -3.739 1.00 94.69 108 GLY A CA 1
ATOM 878 C C . GLY A 1 108 ? -7.318 -6.413 -5.049 1.00 94.69 108 GLY A C 1
ATOM 879 O O . GLY A 1 108 ? -6.460 -6.786 -5.853 1.00 94.69 108 GLY A O 1
ATOM 880 N N . THR A 1 109 ? -8.049 -5.314 -5.224 1.00 96.12 109 THR A N 1
ATOM 881 C CA . THR A 1 109 ? -7.998 -4.448 -6.410 1.00 96.12 109 THR A CA 1
ATOM 882 C C . THR A 1 109 ? -6.631 -3.783 -6.563 1.00 96.12 109 THR A C 1
ATOM 884 O O . THR A 1 109 ? -6.030 -3.858 -7.634 1.00 96.12 109 THR A O 1
ATOM 887 N N . ILE A 1 110 ? -6.078 -3.225 -5.481 1.00 97.31 110 ILE A N 1
ATOM 888 C CA . ILE A 1 110 ? -4.735 -2.623 -5.462 1.00 97.31 110 ILE A CA 1
ATOM 889 C C . ILE A 1 110 ? -3.678 -3.662 -5.846 1.00 97.31 110 ILE A C 1
ATOM 891 O O . ILE A 1 110 ? -2.821 -3.404 -6.694 1.00 97.31 110 ILE A O 1
ATOM 895 N N . LYS A 1 111 ? -3.747 -4.867 -5.265 1.00 97.19 111 LYS A N 1
ATOM 896 C CA . LYS A 1 111 ? -2.810 -5.949 -5.588 1.00 97.19 111 LYS A CA 1
ATOM 897 C C . LYS A 1 111 ? -2.899 -6.354 -7.059 1.00 97.19 111 LYS A C 1
ATOM 899 O O . LYS A 1 111 ? -1.862 -6.580 -7.687 1.00 97.19 111 LYS A O 1
ATOM 904 N N . ALA A 1 112 ? -4.112 -6.464 -7.601 1.00 97.19 112 ALA A N 1
ATOM 905 C CA . ALA A 1 112 ? -4.334 -6.796 -9.003 1.00 97.19 112 ALA A CA 1
ATOM 906 C C . ALA A 1 112 ? -3.762 -5.715 -9.928 1.00 97.19 112 ALA A C 1
ATOM 908 O O . ALA A 1 112 ? -3.008 -6.048 -10.842 1.00 97.19 112 ALA A O 1
ATOM 909 N N . PHE A 1 113 ? -4.038 -4.440 -9.645 1.00 98.00 113 PHE A N 1
ATOM 910 C CA . PHE A 1 113 ? -3.511 -3.312 -10.409 1.00 98.00 113 PHE A CA 1
ATOM 911 C C . PHE A 1 113 ? -1.978 -3.285 -10.414 1.00 98.00 113 PHE A C 1
ATOM 913 O O . PHE A 1 113 ? -1.380 -3.320 -11.487 1.00 98.00 113 PHE A O 1
ATOM 920 N N . LEU A 1 114 ? -1.331 -3.324 -9.243 1.00 98.38 114 LEU A N 1
ATOM 921 C CA . LEU A 1 114 ? 0.136 -3.342 -9.143 1.00 98.38 114 LEU A CA 1
ATOM 922 C C . LEU A 1 114 ? 0.749 -4.535 -9.885 1.00 98.38 114 LEU A C 1
ATOM 924 O O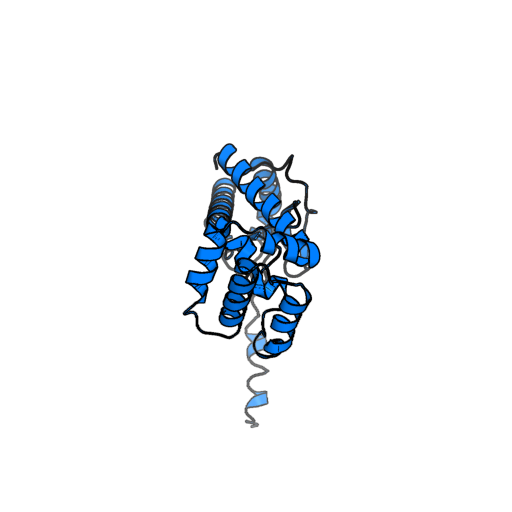 . LEU A 1 114 ? 1.762 -4.392 -10.564 1.00 98.38 114 LEU A O 1
ATOM 928 N N . SER A 1 115 ? 0.119 -5.710 -9.797 1.00 98.06 115 SER A N 1
ATOM 929 C CA . SER A 1 115 ? 0.582 -6.907 -10.508 1.00 98.06 115 SER A CA 1
ATOM 930 C C . SER A 1 115 ? 0.478 -6.750 -12.026 1.00 98.06 115 SER A C 1
ATOM 932 O O . SER A 1 115 ? 1.365 -7.197 -12.752 1.00 98.06 115 SER A O 1
ATOM 934 N N . GLN A 1 116 ? -0.603 -6.143 -12.520 1.00 97.94 116 GLN A N 1
ATOM 935 C CA . GLN A 1 116 ? -0.789 -5.872 -13.945 1.00 97.94 116 GLN A CA 1
ATOM 936 C C . GLN A 1 116 ? 0.173 -4.792 -14.442 1.00 97.94 116 GLN A C 1
ATOM 938 O O . GLN A 1 116 ? 0.744 -4.952 -15.517 1.00 97.94 116 GLN A O 1
ATOM 943 N N . LEU A 1 117 ? 0.382 -3.731 -13.657 1.00 98.50 117 LEU A N 1
ATOM 944 C CA . LEU A 1 117 ? 1.317 -2.653 -13.967 1.00 98.50 117 LEU A CA 1
ATOM 945 C C . LEU A 1 117 ? 2.747 -3.190 -14.077 1.00 98.50 117 LEU A C 1
ATOM 947 O O . LEU A 1 117 ? 3.393 -2.989 -15.101 1.00 98.50 117 LEU A O 1
ATOM 951 N N . ALA A 1 118 ? 3.204 -3.949 -13.077 1.00 98.38 118 ALA A N 1
ATOM 952 C CA . ALA A 1 118 ? 4.533 -4.552 -13.075 1.00 98.38 118 ALA A CA 1
ATOM 953 C C . ALA A 1 118 ? 4.761 -5.467 -14.288 1.00 98.38 118 ALA A C 1
ATOM 955 O O . ALA A 1 118 ? 5.779 -5.354 -14.965 1.00 98.38 118 ALA A O 1
ATOM 956 N N . LYS A 1 119 ? 3.792 -6.342 -14.600 1.00 98.12 119 LYS A N 1
ATOM 957 C CA . LYS A 1 119 ? 3.860 -7.232 -15.771 1.00 98.12 119 LYS A CA 1
ATOM 958 C C . LYS A 1 119 ? 3.858 -6.460 -17.088 1.00 98.12 119 LYS A C 1
ATOM 960 O O . LYS A 1 119 ? 4.633 -6.795 -17.976 1.00 98.12 119 LYS A O 1
ATOM 965 N N . GLY A 1 120 ? 3.001 -5.446 -17.213 1.00 98.12 120 GLY A N 1
ATOM 966 C CA . GLY A 1 120 ? 2.935 -4.595 -18.400 1.00 98.12 120 GLY A CA 1
ATOM 967 C C . GLY A 1 120 ? 4.272 -3.914 -18.670 1.00 98.12 120 GLY A C 1
ATOM 968 O O . GLY A 1 120 ? 4.809 -4.046 -19.764 1.00 98.12 120 GLY A O 1
ATOM 969 N N . LEU A 1 121 ? 4.854 -3.288 -17.643 1.00 98.50 121 LEU A N 1
ATOM 970 C CA . LEU A 1 121 ? 6.162 -2.641 -17.749 1.00 98.50 121 LEU A CA 1
ATOM 971 C C . LEU A 1 121 ? 7.255 -3.643 -18.121 1.00 98.50 121 LEU A C 1
ATOM 973 O O . LEU A 1 121 ? 8.061 -3.365 -18.999 1.00 98.50 121 LEU A O 1
ATOM 977 N N . GLN A 1 122 ? 7.267 -4.828 -17.506 1.00 98.06 122 GLN A N 1
ATOM 978 C CA . GLN A 1 122 ? 8.249 -5.867 -17.815 1.00 98.06 122 GLN A CA 1
ATOM 979 C C . GLN A 1 122 ? 8.191 -6.318 -19.290 1.00 98.06 122 GLN A C 1
ATOM 981 O O . GLN A 1 122 ? 9.236 -6.527 -19.911 1.00 98.06 122 GLN A O 1
ATOM 986 N N . ILE A 1 123 ? 6.980 -6.449 -19.847 1.00 98.31 123 ILE A N 1
ATOM 987 C CA . ILE A 1 123 ? 6.740 -6.804 -21.254 1.00 98.31 123 ILE A CA 1
ATOM 988 C C . ILE A 1 123 ? 7.180 -5.668 -22.180 1.00 98.31 123 ILE A C 1
ATOM 990 O O . ILE A 1 123 ? 7.972 -5.902 -23.091 1.00 98.31 123 ILE A O 1
ATOM 994 N N . ASP A 1 124 ? 6.714 -4.444 -21.929 1.00 98.25 124 ASP A N 1
ATOM 995 C CA . ASP A 1 124 ? 6.953 -3.300 -22.815 1.00 98.25 124 ASP A CA 1
ATOM 996 C C . ASP A 1 124 ? 8.424 -2.842 -22.792 1.00 98.25 124 ASP A C 1
ATOM 998 O O . ASP A 1 124 ? 8.937 -2.347 -23.794 1.00 98.25 124 ASP A O 1
ATOM 1002 N N . LEU A 1 125 ? 9.139 -3.073 -21.683 1.00 98.31 125 LEU A N 1
ATOM 1003 C CA . LEU A 1 125 ? 10.592 -2.875 -21.574 1.00 98.31 125 LEU A CA 1
ATOM 1004 C C . LEU A 1 125 ? 11.414 -4.001 -22.222 1.00 98.31 125 LEU A C 1
ATOM 1006 O O . LEU A 1 125 ? 12.629 -3.838 -22.381 1.00 98.31 125 LEU A O 1
ATOM 1010 N N . GLN A 1 126 ? 10.768 -5.116 -22.589 1.00 98.31 126 GLN A N 1
ATOM 1011 C CA . GLN A 1 126 ? 11.379 -6.335 -23.131 1.00 98.31 126 GLN A CA 1
ATOM 1012 C C . GLN A 1 126 ? 12.403 -6.975 -22.175 1.00 98.31 126 GLN A C 1
ATOM 1014 O O . GLN A 1 126 ? 13.492 -7.349 -22.593 1.00 98.31 126 GLN A O 1
ATOM 1019 N N . ILE A 1 127 ? 12.056 -7.083 -20.885 1.00 98.31 127 ILE A N 1
ATOM 1020 C CA . ILE A 1 127 ? 12.946 -7.603 -19.821 1.00 98.31 127 ILE A CA 1
ATOM 1021 C C . ILE A 1 127 ? 12.341 -8.785 -19.041 1.00 98.31 127 ILE A C 1
ATOM 1023 O O . ILE A 1 127 ? 12.691 -9.041 -17.884 1.00 98.31 127 ILE A O 1
ATOM 1027 N N . VAL A 1 128 ? 11.369 -9.480 -19.640 1.00 98.19 128 VAL A N 1
ATOM 1028 C CA . VAL A 1 128 ? 10.599 -10.563 -18.997 1.00 98.19 128 VAL A CA 1
ATOM 1029 C C . VAL A 1 128 ? 11.481 -11.733 -18.564 1.00 98.19 128 VAL A C 1
ATOM 1031 O O . VAL A 1 128 ? 11.239 -12.323 -17.512 1.00 98.19 128 VAL A O 1
ATOM 1034 N N . ASN A 1 129 ? 12.509 -12.061 -19.346 1.00 97.56 129 ASN A N 1
ATOM 1035 C CA . ASN A 1 129 ? 13.353 -13.235 -19.122 1.00 97.56 129 ASN A CA 1
ATOM 1036 C C . ASN A 1 129 ? 14.601 -12.929 -18.288 1.00 97.56 129 ASN A C 1
ATOM 1038 O O . ASN A 1 129 ? 15.359 -13.846 -17.969 1.00 97.56 129 ASN A O 1
ATOM 1042 N N . GLU A 1 130 ? 14.820 -11.663 -17.949 1.00 97.94 130 GLU A N 1
ATOM 1043 C CA . GLU A 1 130 ? 16.009 -11.123 -17.299 1.00 97.94 130 GLU A CA 1
ATOM 1044 C C . GLU A 1 130 ? 15.701 -10.611 -15.890 1.00 97.94 130 GLU A C 1
ATOM 1046 O O . GLU A 1 130 ? 16.602 -10.450 -15.069 1.00 97.94 130 GLU A O 1
ATOM 1051 N N . THR A 1 131 ? 14.423 -10.381 -15.581 1.00 98.25 131 THR A N 1
ATOM 1052 C CA . THR A 1 131 ? 14.003 -9.790 -14.309 1.00 98.25 131 THR A CA 1
ATOM 1053 C C . THR A 1 131 ? 12.955 -10.618 -13.574 1.00 98.25 131 THR A C 1
ATOM 1055 O O . THR A 1 131 ? 12.216 -11.415 -14.151 1.00 98.25 131 THR A O 1
ATOM 1058 N N . LYS A 1 132 ? 12.886 -10.419 -12.258 1.00 97.94 132 LYS A N 1
ATOM 1059 C CA . LYS A 1 132 ? 11.805 -10.881 -11.385 1.00 97.94 132 LYS A CA 1
ATOM 1060 C C . LYS A 1 132 ? 10.973 -9.683 -10.942 1.00 97.94 132 LYS A C 1
ATOM 1062 O O . LYS A 1 132 ? 11.509 -8.610 -10.674 1.00 97.94 132 LYS A O 1
ATOM 1067 N N . ILE A 1 133 ? 9.672 -9.905 -10.781 1.00 98.12 133 ILE A N 1
ATOM 1068 C CA . ILE A 1 133 ? 8.787 -8.990 -10.057 1.00 98.12 133 ILE A CA 1
ATOM 1069 C C . ILE A 1 133 ? 8.852 -9.367 -8.573 1.00 98.12 133 ILE A C 1
ATOM 1071 O O . ILE A 1 133 ? 8.745 -10.546 -8.221 1.00 98.12 133 ILE A O 1
ATOM 1075 N N . SER A 1 134 ? 9.034 -8.393 -7.683 1.00 96.38 134 SER A N 1
ATOM 1076 C CA . SER A 1 134 ? 8.954 -8.627 -6.241 1.00 96.38 134 SER A CA 1
ATOM 1077 C C . SER A 1 134 ? 7.567 -9.134 -5.843 1.00 96.38 134 SER A C 1
ATOM 1079 O O . SER A 1 134 ? 6.579 -9.002 -6.569 1.00 96.38 134 SER A O 1
ATOM 1081 N N . LYS A 1 135 ? 7.450 -9.669 -4.624 1.00 94.44 135 LYS A N 1
ATOM 1082 C CA . LYS A 1 135 ? 6.124 -9.817 -4.024 1.00 94.44 135 LYS A CA 1
ATOM 1083 C C . LYS A 1 135 ? 5.484 -8.427 -3.953 1.00 94.44 135 LYS A C 1
ATOM 1085 O O . LYS A 1 135 ? 5.986 -7.572 -3.226 1.00 94.44 135 LYS A O 1
ATOM 1090 N N . VAL A 1 136 ? 4.393 -8.232 -4.693 1.00 96.44 136 VAL A N 1
ATOM 1091 C CA . VAL A 1 136 ? 3.589 -7.005 -4.640 1.00 96.44 136 VAL A CA 1
ATOM 1092 C C . VAL A 1 136 ? 3.154 -6.768 -3.200 1.00 96.44 136 VAL A C 1
ATOM 1094 O O . VAL A 1 136 ? 2.551 -7.644 -2.568 1.00 96.44 136 VAL A O 1
ATOM 1097 N N . CYS A 1 137 ? 3.486 -5.589 -2.690 1.00 96.56 137 CYS A N 1
ATOM 1098 C CA . CYS A 1 137 ? 3.144 -5.159 -1.350 1.00 96.56 137 CYS A CA 1
ATOM 1099 C C . CYS A 1 137 ? 2.010 -4.144 -1.432 1.00 96.56 137 CYS A C 1
ATOM 1101 O O . CYS A 1 137 ? 2.098 -3.170 -2.166 1.00 96.56 137 CYS A O 1
ATOM 1103 N N . THR A 1 138 ? 0.946 -4.362 -0.673 1.00 97.31 138 THR A N 1
ATOM 1104 C CA . THR A 1 138 ? -0.137 -3.387 -0.510 1.00 97.31 138 THR A CA 1
ATOM 1105 C C . THR A 1 138 ? 0.033 -2.642 0.814 1.00 97.31 138 THR A C 1
ATOM 1107 O O . THR A 1 138 ? 0.983 -2.902 1.559 1.00 97.31 138 THR A O 1
ATOM 1110 N N . PHE A 1 139 ? -0.940 -1.802 1.172 1.00 97.38 139 PHE A N 1
ATOM 1111 C CA . PHE A 1 139 ? -1.009 -1.150 2.484 1.00 97.38 139 PHE A CA 1
ATOM 1112 C C . PHE A 1 139 ? -1.177 -2.128 3.661 1.00 97.38 139 PHE A C 1
ATOM 1114 O O . PHE A 1 139 ? -1.089 -1.722 4.813 1.00 97.38 139 PHE A O 1
ATOM 1121 N N . ALA A 1 140 ? -1.342 -3.438 3.430 1.00 95.25 140 ALA A N 1
ATOM 1122 C CA . ALA A 1 140 ? -1.179 -4.427 4.500 1.00 95.25 140 ALA A CA 1
ATOM 1123 C C . ALA A 1 140 ? 0.278 -4.484 4.999 1.00 95.25 140 ALA A C 1
ATOM 1125 O O . ALA A 1 140 ? 0.553 -4.865 6.140 1.00 95.25 140 ALA A O 1
ATOM 1126 N N . GLY A 1 141 ? 1.221 -4.068 4.153 1.00 93.62 141 GLY A N 1
ATOM 1127 C CA . GLY A 1 141 ? 2.649 -4.149 4.395 1.00 93.62 141 GLY A CA 1
ATOM 1128 C C . GLY A 1 141 ? 3.196 -5.571 4.218 1.00 93.62 141 GLY A C 1
ATOM 1129 O O . GLY A 1 141 ? 2.452 -6.553 4.180 1.00 93.62 141 GLY A O 1
ATOM 1130 N N . PRO A 1 142 ? 4.529 -5.727 4.170 1.00 89.75 142 PRO A N 1
ATOM 1131 C CA . PRO A 1 142 ? 5.166 -7.021 3.914 1.00 89.75 142 PRO A CA 1
ATOM 1132 C C . PRO A 1 142 ? 4.914 -8.055 5.024 1.00 89.75 142 PRO A C 1
ATOM 1134 O O . PRO A 1 142 ? 5.032 -9.256 4.782 1.00 89.75 142 PRO A O 1
ATOM 1137 N N . ARG A 1 143 ? 4.562 -7.588 6.231 1.00 90.19 143 ARG A N 1
ATOM 1138 C CA . ARG A 1 143 ? 4.294 -8.402 7.427 1.00 90.19 143 ARG A CA 1
ATOM 1139 C C . ARG A 1 143 ? 2.814 -8.461 7.823 1.00 90.19 143 ARG A C 1
ATOM 1141 O O . ARG A 1 143 ? 2.517 -9.034 8.863 1.00 90.19 143 ARG A O 1
ATOM 1148 N N . ASN A 1 144 ? 1.900 -7.905 7.019 1.00 91.69 144 ASN A N 1
ATOM 1149 C CA . ASN A 1 144 ? 0.469 -7.805 7.349 1.00 91.69 144 ASN A CA 1
ATOM 1150 C C . ASN A 1 144 ? 0.207 -7.062 8.676 1.00 91.69 144 ASN A C 1
ATOM 1152 O O . ASN A 1 144 ? -0.563 -7.518 9.524 1.00 91.69 144 ASN A O 1
ATOM 1156 N N . THR A 1 145 ? 0.864 -5.918 8.854 1.00 92.94 145 THR A N 1
ATOM 1157 C CA . THR A 1 145 ? 0.780 -5.076 10.060 1.00 92.94 145 THR A CA 1
ATOM 1158 C C . THR A 1 145 ? 0.433 -3.621 9.739 1.00 92.94 145 THR A C 1
ATOM 1160 O O . THR A 1 145 ? 0.764 -2.742 10.523 1.00 92.94 145 THR A O 1
ATOM 1163 N N . GLY A 1 146 ? -0.161 -3.344 8.575 1.00 93.44 146 GLY A N 1
ATOM 1164 C CA . GLY A 1 146 ? -0.517 -1.986 8.155 1.00 93.44 146 GLY A CA 1
ATOM 1165 C C . GLY A 1 146 ? 0.703 -1.160 7.735 1.00 93.44 146 GLY A C 1
ATOM 1166 O O . GLY A 1 146 ? 1.310 -0.465 8.545 1.00 93.44 146 GLY A O 1
ATOM 1167 N N . GLY A 1 147 ? 1.076 -1.243 6.461 1.00 94.25 147 GLY A N 1
ATOM 1168 C CA . GLY A 1 147 ? 2.096 -0.394 5.848 1.00 94.25 147 GLY A CA 1
ATOM 1169 C C . GLY A 1 147 ? 1.513 0.896 5.267 1.00 94.25 147 GLY A C 1
ATOM 1170 O O . GLY A 1 147 ? 0.318 0.990 5.012 1.00 94.25 147 GLY A O 1
ATOM 1171 N N . GLU A 1 148 ? 2.378 1.877 5.017 1.00 94.75 148 GLU A N 1
ATOM 1172 C CA . GLU A 1 148 ? 2.002 3.148 4.369 1.00 94.75 148 GLU A CA 1
ATOM 1173 C C . GLU A 1 148 ? 2.222 3.147 2.856 1.00 94.75 148 GLU A C 1
ATOM 1175 O O . GLU A 1 148 ? 1.763 4.050 2.164 1.00 94.75 148 GLU A O 1
ATOM 1180 N N . HIS A 1 149 ? 2.906 2.125 2.343 1.00 96.56 149 HIS A N 1
ATOM 1181 C CA . HIS A 1 149 ? 3.273 2.022 0.940 1.00 96.56 149 HIS A CA 1
ATOM 1182 C C . HIS A 1 149 ? 2.541 0.866 0.270 1.00 96.56 149 HIS A C 1
ATOM 1184 O O . HIS A 1 149 ? 2.438 -0.228 0.836 1.00 96.56 149 HIS A O 1
ATOM 1190 N N . ALA A 1 150 ? 2.143 1.085 -0.979 1.00 98.12 150 ALA A N 1
ATOM 1191 C CA . ALA A 1 150 ? 1.767 0.031 -1.908 1.00 98.12 150 ALA A CA 1
ATOM 1192 C C . ALA A 1 150 ? 2.740 0.060 -3.093 1.00 98.12 150 ALA A C 1
ATOM 1194 O O . ALA A 1 150 ? 2.851 1.081 -3.766 1.00 98.12 150 ALA A O 1
ATOM 1195 N N . TRP A 1 151 ? 3.484 -1.024 -3.315 1.00 98.38 151 TRP A N 1
ATOM 1196 C CA . TRP A 1 151 ? 4.664 -1.011 -4.178 1.00 98.38 151 TRP A CA 1
ATOM 1197 C C . TRP A 1 151 ? 4.973 -2.360 -4.837 1.00 98.38 151 TRP A C 1
ATOM 1199 O O . TRP A 1 151 ? 4.534 -3.429 -4.392 1.00 98.38 151 TRP A O 1
ATOM 1209 N N . PHE A 1 152 ? 5.785 -2.297 -5.890 1.00 98.50 152 PHE A N 1
ATOM 1210 C CA . PHE A 1 152 ? 6.487 -3.437 -6.478 1.00 98.50 152 PHE A CA 1
ATOM 1211 C C . PHE A 1 152 ? 7.887 -3.014 -6.937 1.00 98.50 152 PHE A C 1
ATOM 1213 O O . PHE A 1 152 ? 8.184 -1.829 -7.069 1.00 98.50 152 PHE A O 1
ATOM 1220 N N . ALA A 1 153 ? 8.732 -4.004 -7.203 1.00 98.44 153 ALA A N 1
ATOM 1221 C CA . ALA A 1 153 ? 10.053 -3.815 -7.780 1.00 98.44 153 ALA A CA 1
ATOM 1222 C C . ALA A 1 153 ? 10.288 -4.803 -8.927 1.00 98.44 153 ALA A C 1
ATOM 1224 O O . ALA A 1 153 ? 9.927 -5.977 -8.803 1.00 98.44 153 ALA A O 1
ATOM 1225 N N . LEU A 1 154 ? 10.923 -4.348 -10.007 1.00 98.62 154 LEU A N 1
ATOM 1226 C CA . LEU A 1 154 ? 11.557 -5.206 -11.010 1.00 98.62 154 LEU A CA 1
ATOM 1227 C C . LEU A 1 154 ? 13.062 -5.217 -10.747 1.00 98.62 154 LEU A C 1
ATOM 1229 O O . LEU A 1 154 ? 13.656 -4.158 -10.569 1.00 98.62 154 LEU A O 1
ATOM 1233 N N . TYR A 1 155 ? 13.675 -6.392 -10.707 1.00 98.44 155 TYR A N 1
ATOM 1234 C CA . TYR A 1 155 ? 15.100 -6.543 -10.398 1.00 98.44 155 TYR A CA 1
ATOM 1235 C C . TYR A 1 155 ? 15.692 -7.729 -11.155 1.00 98.44 155 TYR A C 1
ATOM 1237 O O . TYR A 1 155 ? 14.944 -8.609 -11.586 1.00 98.44 155 TYR A O 1
ATOM 1245 N N . ASN A 1 156 ? 17.016 -7.767 -11.314 1.00 98.06 156 ASN A N 1
ATOM 1246 C CA . ASN A 1 156 ? 17.696 -8.861 -12.007 1.00 98.06 156 ASN A CA 1
ATOM 1247 C C . ASN A 1 156 ? 17.323 -10.222 -11.399 1.00 98.06 156 ASN A C 1
ATOM 1249 O O . ASN A 1 156 ? 17.382 -10.426 -10.181 1.00 98.06 156 ASN A O 1
ATOM 1253 N N . LYS A 1 157 ? 16.926 -11.167 -12.256 1.00 97.00 157 LYS A N 1
ATOM 1254 C CA . LYS A 1 157 ? 16.467 -12.492 -11.834 1.00 97.00 157 LYS A CA 1
ATOM 1255 C C . LYS A 1 157 ? 17.535 -13.311 -11.110 1.00 97.00 157 LYS A C 1
ATOM 1257 O O . LYS A 1 157 ? 17.167 -14.230 -10.376 1.00 97.00 157 LYS A O 1
ATOM 1262 N N . ASP A 1 158 ? 18.812 -13.000 -11.294 1.00 96.00 158 ASP A N 1
ATOM 1263 C CA . ASP A 1 158 ? 19.913 -13.748 -10.693 1.00 96.00 158 ASP A CA 1
ATOM 1264 C C . ASP A 1 158 ? 20.054 -13.444 -9.196 1.00 96.00 158 ASP A C 1
ATOM 1266 O O . ASP A 1 158 ? 20.601 -14.251 -8.444 1.00 96.00 158 ASP A O 1
ATOM 1270 N N . HIS A 1 159 ? 19.460 -12.350 -8.705 1.00 94.62 159 HIS A N 1
ATOM 1271 C CA . HIS A 1 159 ? 19.317 -12.140 -7.268 1.00 94.62 159 HIS A CA 1
ATOM 1272 C C . HIS A 1 159 ? 18.324 -13.141 -6.660 1.00 94.62 159 HIS A C 1
ATOM 1274 O O . HIS A 1 159 ? 17.259 -13.448 -7.214 1.00 94.62 159 HIS A O 1
ATOM 1280 N N . VAL A 1 160 ? 18.644 -13.614 -5.451 1.00 92.00 160 VAL A N 1
ATOM 1281 C CA . VAL A 1 160 ? 17.761 -14.495 -4.666 1.00 92.00 160 VAL A CA 1
ATOM 1282 C C . VAL A 1 160 ? 16.431 -13.800 -4.372 1.00 92.00 160 VAL A C 1
ATOM 1284 O O . VAL A 1 160 ? 15.368 -14.409 -4.484 1.00 92.00 160 VAL A O 1
ATOM 1287 N N . ASN A 1 161 ? 16.490 -12.520 -4.007 1.00 90.62 161 ASN A N 1
ATOM 1288 C CA . ASN A 1 161 ? 15.337 -11.666 -3.761 1.00 90.62 161 ASN A CA 1
ATOM 1289 C C . ASN A 1 161 ? 15.722 -10.193 -3.960 1.00 90.62 161 ASN A C 1
ATOM 1291 O O . ASN A 1 161 ? 16.896 -9.857 -4.101 1.00 90.62 161 ASN A O 1
ATOM 1295 N N . GLN A 1 162 ? 14.728 -9.309 -3.919 1.00 91.06 162 GLN A N 1
ATOM 1296 C CA . GLN A 1 162 ? 14.914 -7.890 -4.197 1.00 91.06 162 GLN A CA 1
ATOM 1297 C C . GLN A 1 162 ? 15.757 -7.143 -3.148 1.00 91.06 162 GLN A C 1
ATOM 1299 O O . GLN A 1 162 ? 16.194 -6.035 -3.417 1.00 91.06 162 GLN A O 1
ATOM 1304 N N . GLN A 1 163 ? 15.978 -7.683 -1.941 1.00 91.19 163 GLN A N 1
ATOM 1305 C CA . GLN A 1 163 ? 16.483 -6.901 -0.800 1.00 91.19 163 GLN A CA 1
ATOM 1306 C C . GLN A 1 163 ? 17.910 -6.368 -0.969 1.00 91.19 163 GLN A C 1
ATOM 1308 O O . GLN A 1 163 ? 18.268 -5.444 -0.243 1.00 91.19 163 GLN A O 1
ATOM 1313 N N . SER A 1 164 ? 18.690 -6.923 -1.897 1.00 90.38 164 SER A N 1
ATOM 1314 C CA . SER A 1 164 ? 20.070 -6.517 -2.192 1.00 90.38 164 SER A CA 1
ATOM 1315 C C . SER A 1 164 ? 20.280 -5.983 -3.609 1.00 90.38 164 SER A C 1
ATOM 1317 O O . SER A 1 164 ? 21.416 -5.684 -3.959 1.00 90.38 164 SER A O 1
ATOM 1319 N N . ALA A 1 165 ? 19.225 -5.917 -4.423 1.00 95.38 165 ALA A N 1
ATOM 1320 C CA . ALA A 1 165 ? 19.320 -5.545 -5.829 1.00 95.38 165 ALA A CA 1
ATOM 1321 C C . ALA A 1 165 ? 19.065 -4.048 -6.035 1.00 95.38 165 ALA A C 1
ATOM 1323 O O . ALA A 1 165 ? 18.290 -3.445 -5.287 1.00 95.38 165 ALA A O 1
ATOM 1324 N N . LYS A 1 166 ? 19.623 -3.484 -7.103 1.00 97.88 166 LYS A N 1
ATOM 1325 C CA . LYS A 1 166 ? 19.046 -2.325 -7.780 1.00 97.88 166 LYS A CA 1
ATOM 1326 C C . LYS A 1 166 ? 17.692 -2.711 -8.377 1.00 97.88 166 LYS A C 1
ATOM 1328 O O . LYS A 1 166 ? 17.492 -3.832 -8.851 1.00 97.88 166 LYS A O 1
ATOM 1333 N N . GLN A 1 167 ? 16.746 -1.783 -8.336 1.00 98.25 167 GLN A N 1
ATOM 1334 C CA . GLN A 1 167 ? 15.352 -2.043 -8.676 1.00 98.25 167 GLN A CA 1
ATOM 1335 C C . GLN A 1 167 ? 14.787 -0.937 -9.557 1.00 98.25 167 GLN A C 1
ATOM 1337 O O . GLN A 1 167 ? 14.986 0.235 -9.264 1.00 98.25 167 GLN A O 1
ATOM 1342 N N . LEU A 1 168 ? 13.990 -1.302 -10.559 1.00 98.69 168 LEU A N 1
ATOM 1343 C CA . LEU A 1 168 ? 12.975 -0.389 -11.077 1.00 98.69 168 LEU A CA 1
ATOM 1344 C C . LEU A 1 168 ? 11.805 -0.450 -10.098 1.00 98.69 168 LEU A C 1
ATOM 1346 O O . LEU A 1 168 ? 11.102 -1.465 -10.018 1.00 98.69 168 LEU A O 1
ATOM 1350 N N . PHE A 1 169 ? 11.665 0.589 -9.287 1.00 98.62 169 PHE A N 1
ATOM 1351 C CA . PHE A 1 169 ? 10.783 0.618 -8.130 1.00 98.62 169 PHE A CA 1
ATOM 1352 C C . PHE A 1 169 ? 9.589 1.525 -8.390 1.00 98.62 169 PHE A C 1
ATOM 1354 O O . PHE A 1 169 ? 9.753 2.634 -8.886 1.00 98.62 169 PHE A O 1
ATOM 1361 N N . PHE A 1 170 ? 8.391 1.054 -8.044 1.00 98.69 170 PHE A N 1
ATOM 1362 C CA . PHE A 1 170 ? 7.166 1.848 -8.069 1.00 98.69 170 PHE A CA 1
ATOM 1363 C C . PHE A 1 170 ? 6.500 1.807 -6.698 1.00 98.69 170 PHE A C 1
ATOM 1365 O O . PHE A 1 170 ? 6.310 0.716 -6.156 1.00 98.69 170 PHE A O 1
ATOM 1372 N N . SER A 1 171 ? 6.064 2.954 -6.177 1.00 98.44 171 SER A N 1
ATOM 1373 C CA . SER A 1 171 ? 5.348 3.051 -4.901 1.00 98.44 171 SER A CA 1
ATOM 1374 C C . SER A 1 171 ? 4.290 4.152 -4.906 1.00 98.44 171 SER A C 1
ATOM 1376 O O . SER A 1 171 ? 4.521 5.244 -5.411 1.00 98.44 171 SER A O 1
ATOM 1378 N N . GLY A 1 172 ? 3.151 3.896 -4.264 1.00 98.38 172 GLY A N 1
ATOM 1379 C CA . GLY A 1 172 ? 2.229 4.931 -3.797 1.00 98.38 172 GLY A CA 1
ATOM 1380 C C . GLY A 1 172 ? 2.405 5.187 -2.304 1.00 98.38 172 GLY A C 1
ATOM 1381 O O . GLY A 1 172 ? 2.383 4.235 -1.519 1.00 98.38 172 GLY A O 1
ATOM 1382 N N . TYR A 1 173 ? 2.572 6.451 -1.916 1.00 97.75 173 TYR A N 1
ATOM 1383 C CA . TYR A 1 173 ? 2.775 6.876 -0.528 1.00 97.75 173 TYR A CA 1
ATOM 1384 C C . TYR A 1 173 ? 2.295 8.314 -0.321 1.00 97.75 173 TYR A C 1
ATOM 1386 O O . TYR A 1 173 ? 2.696 9.203 -1.069 1.00 97.75 173 TYR A O 1
ATOM 1394 N N . ASN A 1 174 ? 1.476 8.547 0.711 1.00 97.50 174 ASN A N 1
ATOM 1395 C CA . ASN A 1 174 ? 0.995 9.879 1.105 1.00 97.50 174 ASN A CA 1
ATOM 1396 C C . ASN A 1 174 ? 0.492 10.730 -0.082 1.00 97.50 174 ASN A C 1
ATOM 1398 O O . ASN A 1 174 ? 0.985 11.828 -0.339 1.00 97.50 174 ASN A O 1
ATOM 1402 N N . GLY A 1 175 ? -0.407 10.154 -0.882 1.00 97.81 175 GLY A N 1
ATOM 1403 C CA . GLY A 1 175 ? -0.999 10.807 -2.052 1.00 97.81 175 GLY A CA 1
ATOM 1404 C C . GLY A 1 175 ? -0.058 10.976 -3.244 1.00 97.81 175 GLY A C 1
ATOM 1405 O O . GLY A 1 175 ? -0.496 11.437 -4.293 1.00 97.81 175 GLY A O 1
ATOM 1406 N N . LYS A 1 176 ? 1.212 10.584 -3.115 1.00 98.25 176 LYS A N 1
ATOM 1407 C CA . LYS A 1 176 ? 2.241 10.710 -4.146 1.00 98.25 176 LYS A CA 1
ATOM 1408 C C . LYS A 1 176 ? 2.579 9.372 -4.777 1.00 98.25 176 LYS A C 1
ATOM 1410 O O . LYS A 1 176 ? 2.316 8.300 -4.225 1.00 98.25 176 LYS A O 1
ATOM 1415 N N . VAL A 1 177 ? 3.208 9.468 -5.939 1.00 98.31 177 VAL A N 1
ATOM 1416 C CA . VAL A 1 177 ? 3.688 8.344 -6.730 1.00 98.31 177 VAL A CA 1
ATOM 1417 C C . VAL A 1 177 ? 5.193 8.454 -6.860 1.00 98.31 177 VAL A C 1
ATOM 1419 O O . VAL A 1 177 ? 5.730 9.505 -7.193 1.00 98.31 177 VAL A O 1
ATOM 1422 N N . GLU A 1 178 ? 5.874 7.348 -6.643 1.00 97.81 178 GLU A N 1
ATOM 1423 C CA . GLU A 1 178 ? 7.292 7.208 -6.894 1.00 97.81 178 GLU A CA 1
ATOM 1424 C C . GLU A 1 178 ? 7.504 6.170 -7.995 1.00 97.81 178 GLU A C 1
ATOM 1426 O O . GLU A 1 178 ? 6.898 5.097 -7.967 1.00 97.81 178 GLU A O 1
ATOM 1431 N N . TYR A 1 179 ? 8.353 6.496 -8.965 1.00 98.12 179 TYR A N 1
ATOM 1432 C CA . TYR A 1 179 ? 8.865 5.564 -9.963 1.00 98.12 179 TYR A CA 1
ATOM 1433 C C . TYR A 1 179 ? 10.324 5.918 -10.253 1.00 98.12 179 TYR A C 1
ATOM 1435 O O . TYR A 1 179 ? 10.616 6.924 -10.901 1.00 98.12 179 TYR A O 1
ATOM 1443 N N . SER A 1 180 ? 11.246 5.124 -9.721 1.00 97.94 180 SER A N 1
ATOM 1444 C CA . SER A 1 180 ? 12.675 5.441 -9.707 1.00 97.94 180 SER A CA 1
ATOM 1445 C C . SER A 1 180 ? 13.539 4.188 -9.870 1.00 97.94 180 SER A C 1
ATOM 1447 O O . SER A 1 180 ? 13.071 3.056 -9.701 1.00 97.94 180 SER A O 1
ATOM 1449 N N . LEU A 1 181 ? 14.821 4.396 -10.167 1.00 98.50 181 LEU A N 1
ATOM 1450 C CA . LEU A 1 181 ? 15.864 3.423 -9.884 1.00 98.50 181 LEU A CA 1
ATOM 1451 C C . LEU A 1 181 ? 16.167 3.492 -8.387 1.00 98.50 181 LEU A C 1
ATOM 1453 O O . LEU A 1 181 ? 16.672 4.505 -7.902 1.00 98.50 181 LEU A O 1
ATOM 1457 N N . TYR A 1 182 ? 15.881 2.406 -7.678 1.00 98.31 182 TYR A N 1
ATOM 1458 C CA . TYR A 1 182 ? 16.149 2.268 -6.253 1.00 98.31 182 TYR A CA 1
ATOM 1459 C C . TYR A 1 182 ? 17.338 1.335 -6.019 1.00 98.31 182 TYR A C 1
ATOM 1461 O O . TYR A 1 182 ? 17.277 0.143 -6.328 1.00 98.31 182 TYR A O 1
ATOM 1469 N N . ASP A 1 183 ? 18.421 1.864 -5.454 1.00 96.88 183 ASP A N 1
ATOM 1470 C CA . ASP A 1 183 ? 19.571 1.082 -5.009 1.00 96.88 183 ASP A CA 1
ATOM 1471 C C . ASP A 1 183 ? 19.407 0.696 -3.536 1.00 96.88 183 ASP A C 1
ATOM 1473 O O . ASP A 1 183 ? 19.624 1.493 -2.624 1.00 96.88 183 ASP A O 1
ATOM 1477 N N . ARG A 1 184 ? 19.077 -0.575 -3.292 1.00 93.44 184 ARG A N 1
ATOM 1478 C CA . ARG A 1 184 ? 18.888 -1.113 -1.938 1.00 93.44 184 ARG A CA 1
ATOM 1479 C C . ARG A 1 184 ? 20.131 -1.077 -1.063 1.00 93.44 184 ARG A C 1
ATOM 1481 O O . ARG A 1 184 ? 19.998 -1.120 0.158 1.00 93.44 184 ARG A O 1
ATOM 1488 N N . LYS A 1 185 ? 21.325 -1.076 -1.655 1.00 91.19 185 LYS A N 1
ATOM 1489 C CA . LYS A 1 185 ? 22.581 -1.095 -0.903 1.00 91.19 185 LYS A CA 1
ATOM 1490 C C . LYS A 1 185 ? 22.894 0.278 -0.322 1.00 91.19 185 LYS A C 1
ATOM 1492 O O . LYS A 1 185 ? 23.419 0.355 0.786 1.00 91.19 185 LYS A O 1
ATOM 1497 N N . THR A 1 186 ? 22.608 1.330 -1.081 1.00 94.06 186 THR A N 1
ATOM 1498 C CA . THR A 1 186 ? 22.849 2.723 -0.678 1.00 94.06 186 THR A CA 1
ATOM 1499 C C . THR A 1 186 ? 21.601 3.412 -0.129 1.00 94.06 186 THR A C 1
ATOM 1501 O O . THR A 1 186 ? 21.721 4.477 0.464 1.00 94.06 186 THR A O 1
ATOM 1504 N N . ASP A 1 187 ? 20.435 2.780 -0.277 1.00 95.31 187 ASP A N 1
ATOM 1505 C CA . ASP A 1 187 ? 19.113 3.322 0.046 1.00 95.31 187 ASP A CA 1
ATOM 1506 C C . ASP A 1 187 ? 18.778 4.605 -0.740 1.00 95.31 187 ASP A C 1
ATOM 1508 O O . ASP A 1 187 ? 18.090 5.497 -0.252 1.00 95.31 187 ASP A O 1
ATOM 1512 N N . LEU A 1 188 ? 19.299 4.712 -1.968 1.00 96.62 188 LEU A N 1
ATOM 1513 C CA . LEU A 1 188 ? 19.133 5.886 -2.825 1.00 96.62 188 LEU A CA 1
ATOM 1514 C C . LEU A 1 188 ? 18.110 5.641 -3.929 1.00 96.62 188 LEU A C 1
ATOM 1516 O O . LEU A 1 188 ? 18.134 4.609 -4.602 1.00 96.62 188 LEU A O 1
ATOM 1520 N N . HIS A 1 189 ? 17.271 6.647 -4.153 1.00 97.88 189 HIS A N 1
ATOM 1521 C CA . HIS A 1 189 ? 16.291 6.697 -5.229 1.00 97.88 189 HIS A CA 1
ATOM 1522 C C . HIS A 1 189 ? 16.723 7.743 -6.258 1.00 97.88 189 HIS A C 1
ATOM 1524 O O . HIS A 1 189 ? 17.118 8.851 -5.899 1.00 97.88 189 HIS A O 1
ATOM 1530 N N . SER A 1 190 ? 16.651 7.411 -7.548 1.00 97.38 190 SER A N 1
ATOM 1531 C CA . SER A 1 190 ? 17.059 8.334 -8.619 1.00 97.38 190 SER A CA 1
ATOM 1532 C C . SER A 1 190 ? 16.133 9.543 -8.781 1.00 97.38 190 SER A C 1
ATOM 1534 O O . SER A 1 190 ? 16.499 10.508 -9.457 1.00 97.38 190 SER A O 1
ATOM 1536 N N . LYS A 1 191 ? 14.920 9.487 -8.213 1.00 95.69 191 LYS A N 1
ATOM 1537 C CA . LYS A 1 191 ? 13.869 10.497 -8.368 1.00 95.69 191 LYS A CA 1
ATOM 1538 C C . LYS A 1 191 ? 13.066 10.650 -7.087 1.00 95.69 191 LYS A C 1
ATOM 1540 O O . LYS A 1 191 ? 12.790 9.672 -6.400 1.00 95.69 191 LYS A O 1
ATOM 1545 N N . GLU A 1 192 ? 12.633 11.878 -6.839 1.00 96.12 192 GLU A N 1
ATOM 1546 C CA . GLU A 1 192 ? 11.692 12.201 -5.769 1.00 96.12 192 GLU A CA 1
ATOM 1547 C C . GLU A 1 192 ? 10.254 11.790 -6.138 1.00 96.12 192 GLU A C 1
ATOM 1549 O O . GLU A 1 192 ? 9.890 11.826 -7.321 1.00 96.12 192 GLU A O 1
ATOM 1554 N N . PRO A 1 193 ? 9.399 11.463 -5.151 1.00 97.00 193 PRO A N 1
ATOM 1555 C CA . PRO A 1 193 ? 7.978 11.227 -5.383 1.00 97.00 193 PRO A CA 1
ATOM 1556 C C . PRO A 1 193 ? 7.261 12.452 -5.969 1.00 97.00 193 PRO A C 1
ATOM 1558 O O . PRO A 1 193 ? 7.425 13.583 -5.500 1.00 97.00 193 PRO A O 1
ATOM 1561 N N . VAL A 1 194 ? 6.388 12.212 -6.944 1.00 97.38 194 VAL A N 1
ATOM 1562 C CA . VAL A 1 194 ? 5.627 13.229 -7.682 1.00 97.38 194 VAL A CA 1
ATOM 1563 C C . VAL A 1 194 ? 4.130 13.149 -7.386 1.00 97.38 194 VAL A C 1
ATOM 1565 O O . VAL A 1 194 ? 3.619 12.128 -6.920 1.00 97.38 194 VAL A O 1
ATOM 1568 N N . SER A 1 195 ? 3.413 14.233 -7.664 1.00 96.56 195 SER A N 1
ATOM 1569 C CA . SER A 1 195 ? 1.951 14.259 -7.581 1.00 96.56 195 SER A CA 1
ATOM 1570 C C . SER A 1 195 ? 1.312 13.497 -8.761 1.00 96.56 195 SER A C 1
ATOM 1572 O O . SER A 1 195 ? 1.892 13.470 -9.852 1.00 96.56 195 SER A O 1
ATOM 1574 N N . PRO A 1 196 ? 0.149 12.845 -8.570 1.00 95.69 196 PRO A N 1
ATOM 1575 C CA . PRO A 1 196 ? -0.411 11.906 -9.543 1.00 95.69 196 PRO A CA 1
ATOM 1576 C C . PRO A 1 196 ? -1.004 12.553 -10.798 1.00 95.69 196 PRO A C 1
ATOM 1578 O O . PRO A 1 196 ? -1.193 11.8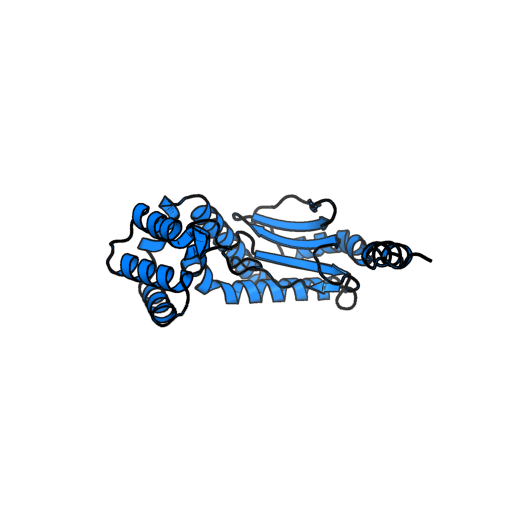52 -11.787 1.00 95.69 196 PRO A O 1
ATOM 1581 N N . GLU A 1 197 ? -1.290 13.858 -10.796 1.00 93.06 197 GLU A N 1
ATOM 1582 C CA . GLU A 1 197 ? -2.078 14.528 -11.845 1.00 93.06 197 GLU A CA 1
ATOM 1583 C C . GLU A 1 197 ? -1.426 14.449 -13.230 1.00 93.06 197 GLU A C 1
ATOM 1585 O O . GLU A 1 197 ? -2.118 14.513 -14.243 1.00 93.06 197 GLU A O 1
ATOM 1590 N N . ASN A 1 198 ? -0.101 14.286 -13.274 1.00 86.25 198 ASN A N 1
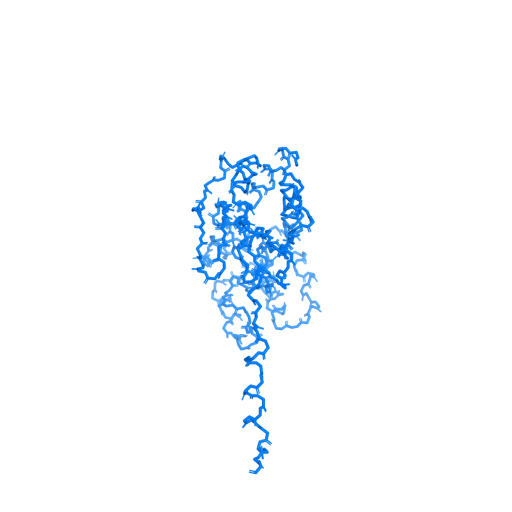ATOM 1591 C CA . ASN A 1 198 ? 0.678 14.208 -14.510 1.00 86.25 198 ASN A CA 1
ATOM 1592 C C . ASN A 1 198 ? 1.363 12.851 -14.706 1.00 86.25 198 ASN A C 1
ATOM 1594 O O . ASN A 1 198 ? 2.238 12.724 -15.560 1.00 86.25 198 ASN A O 1
ATOM 1598 N N . VAL A 1 199 ? 1.015 11.841 -13.908 1.00 96.25 199 VAL A N 1
ATOM 1599 C CA . VAL A 1 199 ? 1.621 10.516 -14.032 1.00 96.25 199 VAL A CA 1
ATOM 1600 C C . VAL A 1 199 ? 0.825 9.697 -15.039 1.00 96.25 199 VAL A C 1
ATOM 1602 O O . VAL A 1 199 ? -0.343 9.372 -14.834 1.00 96.25 199 VAL A O 1
ATOM 1605 N N . THR A 1 200 ? 1.481 9.325 -16.135 1.00 96.62 200 THR A N 1
ATOM 1606 C CA . THR A 1 200 ? 0.943 8.393 -17.135 1.00 96.62 200 THR A CA 1
ATOM 1607 C C . THR A 1 200 ? 1.760 7.110 -17.175 1.00 96.62 200 THR A C 1
ATOM 1609 O O . THR A 1 200 ? 2.933 7.086 -16.782 1.00 96.62 200 THR A O 1
ATOM 1612 N N . TYR A 1 201 ? 1.173 6.045 -17.725 1.00 97.62 201 TYR A N 1
ATOM 1613 C CA . TYR A 1 201 ? 1.897 4.800 -17.973 1.00 97.62 201 TYR A CA 1
ATOM 1614 C C . TYR A 1 201 ? 3.163 5.044 -18.809 1.00 97.62 201 TYR A C 1
ATOM 1616 O O . TYR A 1 201 ? 4.234 4.524 -18.494 1.00 97.62 201 TYR A O 1
ATOM 1624 N N . GLN A 1 202 ? 3.068 5.907 -19.828 1.00 96.75 202 GLN A N 1
ATOM 1625 C CA . GLN A 1 202 ? 4.191 6.231 -20.704 1.00 96.75 202 GLN A CA 1
ATOM 1626 C C . GLN A 1 202 ? 5.313 6.978 -19.970 1.00 96.75 202 GLN A C 1
ATOM 1628 O O . GLN A 1 202 ? 6.483 6.759 -20.279 1.00 96.75 202 GLN A O 1
ATOM 1633 N N . ASN A 1 203 ? 4.999 7.829 -18.984 1.00 95.69 203 ASN A N 1
ATOM 1634 C CA . ASN A 1 203 ? 6.037 8.497 -18.192 1.00 95.69 203 ASN A CA 1
ATOM 1635 C C . ASN A 1 203 ? 6.852 7.491 -17.375 1.00 95.69 203 ASN A C 1
ATOM 1637 O O . ASN A 1 203 ? 8.080 7.588 -17.349 1.00 95.69 203 ASN A O 1
ATOM 1641 N N . ILE A 1 204 ? 6.182 6.513 -16.760 1.00 98.00 204 ILE A N 1
ATOM 1642 C CA . ILE A 1 204 ? 6.839 5.445 -15.998 1.00 98.00 204 ILE A CA 1
ATOM 1643 C C . ILE A 1 204 ? 7.673 4.574 -16.940 1.00 98.00 204 ILE A C 1
ATOM 1645 O O . ILE A 1 204 ? 8.851 4.344 -16.677 1.00 98.00 204 ILE A O 1
ATOM 1649 N N . LEU A 1 205 ? 7.096 4.146 -18.068 1.00 98.44 205 LEU A N 1
ATOM 1650 C CA . LEU A 1 205 ? 7.790 3.323 -19.056 1.00 98.44 205 LEU A CA 1
ATOM 1651 C C . LEU A 1 205 ? 9.050 4.019 -19.586 1.00 98.44 205 LEU A C 1
ATOM 1653 O O . LEU A 1 205 ? 10.121 3.420 -19.590 1.00 98.44 205 LEU A O 1
ATOM 1657 N N . ASN A 1 206 ? 8.950 5.295 -19.968 1.00 97.94 206 ASN A N 1
ATOM 1658 C CA . ASN A 1 206 ? 10.093 6.078 -20.440 1.00 97.94 206 ASN A CA 1
ATOM 1659 C C . ASN A 1 206 ? 11.158 6.242 -19.351 1.00 97.94 206 ASN A C 1
ATOM 1661 O O . ASN A 1 206 ? 12.346 6.137 -19.642 1.00 97.94 206 ASN A O 1
ATOM 1665 N N . SER A 1 207 ? 10.744 6.480 -18.102 1.00 97.75 207 SER A N 1
ATOM 1666 C CA . SER A 1 207 ? 11.659 6.551 -16.960 1.00 97.75 207 SER A CA 1
ATOM 1667 C C . SER A 1 207 ? 12.449 5.256 -16.808 1.00 97.75 207 SER A C 1
ATOM 1669 O O . SER A 1 207 ? 13.676 5.269 -16.816 1.00 97.75 207 SER A O 1
ATOM 1671 N N . PHE A 1 208 ? 11.742 4.133 -16.726 1.00 98.62 208 PHE A N 1
ATOM 1672 C CA . PHE A 1 208 ? 12.350 2.825 -16.530 1.00 98.62 208 PHE A CA 1
ATOM 1673 C C . PHE A 1 208 ? 13.170 2.369 -17.731 1.00 98.62 208 PHE A C 1
ATOM 1675 O O . PHE A 1 208 ? 14.181 1.701 -17.554 1.00 98.62 208 PHE A O 1
ATOM 1682 N N . GLN A 1 209 ? 12.806 2.770 -18.948 1.00 98.44 209 GLN A N 1
ATOM 1683 C CA . GLN A 1 209 ? 13.590 2.479 -20.143 1.00 98.44 209 GLN A CA 1
ATOM 1684 C C . GLN A 1 209 ? 14.990 3.110 -20.084 1.00 98.44 209 GLN A C 1
ATOM 1686 O O . GLN A 1 209 ? 15.936 2.500 -20.579 1.00 98.44 209 GLN A O 1
ATOM 1691 N N . LEU A 1 210 ? 15.139 4.289 -19.468 1.00 97.88 210 LEU A N 1
ATOM 1692 C CA . LEU A 1 210 ? 16.446 4.932 -19.267 1.00 97.88 210 LEU A CA 1
ATOM 1693 C C . LEU A 1 210 ? 17.292 4.222 -18.200 1.00 97.88 210 LEU A C 1
ATOM 1695 O O . LEU A 1 210 ? 18.516 4.252 -18.269 1.00 97.88 210 LEU A O 1
ATOM 1699 N N . GLU A 1 211 ? 16.643 3.586 -17.226 1.00 97.81 211 GLU A N 1
ATOM 1700 C CA . GLU A 1 211 ? 17.286 3.004 -16.042 1.00 97.81 211 GLU A CA 1
ATOM 1701 C C . GLU A 1 211 ? 17.451 1.477 -16.134 1.00 97.81 211 GLU A C 1
ATOM 1703 O O . GLU A 1 211 ? 18.180 0.889 -15.340 1.00 97.81 211 GLU A O 1
ATOM 1708 N N . LYS A 1 212 ? 16.806 0.804 -17.098 1.00 97.38 212 LYS A N 1
ATOM 1709 C CA . LYS A 1 212 ? 16.742 -0.667 -17.128 1.00 97.38 212 LYS A CA 1
ATOM 1710 C C . LYS A 1 212 ? 18.112 -1.340 -17.182 1.00 97.38 212 LYS A C 1
ATOM 1712 O O . LYS A 1 212 ? 18.309 -2.365 -16.541 1.00 97.38 212 LYS A O 1
ATOM 1717 N N . GLU A 1 213 ? 19.072 -0.758 -17.896 1.00 97.88 213 GLU A N 1
ATOM 1718 C CA . GLU A 1 213 ? 20.421 -1.323 -18.014 1.00 97.88 213 GLU A CA 1
ATOM 1719 C C . GLU A 1 213 ? 21.150 -1.384 -16.665 1.00 97.88 213 GLU A C 1
ATOM 1721 O O . GLU A 1 213 ? 21.945 -2.298 -16.446 1.00 97.88 213 GLU A O 1
ATOM 1726 N N . GLU A 1 214 ? 20.849 -0.463 -15.742 1.00 97.81 214 GLU A N 1
ATOM 1727 C CA . GLU A 1 214 ? 21.433 -0.455 -14.397 1.00 97.81 214 GLU A CA 1
ATOM 1728 C C . GLU A 1 214 ? 21.000 -1.667 -13.581 1.00 97.81 214 GLU A C 1
ATOM 1730 O O . GLU A 1 214 ? 21.807 -2.208 -12.828 1.00 97.81 214 GLU A O 1
ATOM 1735 N N . ILE A 1 215 ? 19.749 -2.113 -13.740 1.00 97.56 215 ILE A N 1
ATOM 1736 C CA . ILE A 1 215 ? 19.275 -3.319 -13.060 1.00 97.56 215 ILE A CA 1
ATOM 1737 C C . ILE A 1 215 ? 19.723 -4.583 -13.791 1.00 97.56 215 ILE A C 1
ATOM 1739 O O . ILE A 1 215 ? 20.057 -5.559 -13.140 1.00 97.56 215 ILE A O 1
ATOM 1743 N N . LEU A 1 216 ? 19.788 -4.591 -15.127 1.00 97.56 216 LEU A N 1
ATOM 1744 C CA . LEU A 1 216 ? 20.181 -5.785 -15.890 1.00 97.56 216 LEU A CA 1
ATOM 1745 C C . LEU A 1 216 ? 21.654 -6.160 -15.685 1.00 97.56 216 LEU A C 1
ATOM 1747 O O . LEU A 1 216 ? 22.015 -7.329 -15.796 1.00 97.56 216 LEU A O 1
ATOM 1751 N N . LYS A 1 217 ? 22.500 -5.177 -15.366 1.00 96.56 217 LYS A N 1
ATOM 1752 C CA . LYS A 1 217 ? 23.926 -5.373 -15.061 1.00 96.56 217 LYS A CA 1
ATOM 1753 C C . LYS A 1 217 ? 24.209 -5.535 -13.567 1.00 96.56 217 LYS A C 1
ATOM 1755 O O . LYS A 1 217 ? 25.361 -5.747 -13.194 1.00 96.56 217 LYS A O 1
ATOM 1760 N N . ASP A 1 218 ? 23.185 -5.435 -12.723 1.00 96.00 218 ASP A N 1
ATOM 1761 C CA . ASP A 1 218 ? 23.295 -5.697 -11.293 1.00 96.00 218 ASP A CA 1
ATOM 1762 C C . ASP A 1 218 ? 23.184 -7.201 -11.042 1.00 96.00 218 ASP A C 1
ATOM 1764 O O . ASP A 1 218 ? 22.109 -7.788 -11.155 1.00 96.00 218 ASP A O 1
ATOM 1768 N N . PHE A 1 219 ? 24.322 -7.835 -10.771 1.00 93.31 219 PHE A N 1
ATOM 1769 C CA . PHE A 1 219 ? 24.400 -9.246 -10.408 1.00 93.31 219 PHE A CA 1
ATOM 1770 C C . PHE A 1 219 ? 24.675 -9.373 -8.909 1.00 93.31 219 PHE A C 1
ATOM 1772 O O . PHE A 1 219 ? 25.400 -8.545 -8.341 1.00 93.31 219 PHE A O 1
ATOM 1779 N N . PRO A 1 220 ? 24.174 -10.433 -8.246 1.00 88.56 220 PRO A N 1
ATOM 1780 C CA . PRO A 1 220 ? 24.480 -10.650 -6.843 1.00 88.56 220 PRO A CA 1
ATOM 1781 C C . PRO A 1 220 ? 25.996 -10.771 -6.665 1.00 88.56 220 PRO A C 1
ATOM 1783 O O . PRO A 1 220 ? 26.662 -11.500 -7.400 1.00 88.56 220 PRO A O 1
ATOM 1786 N N . MET A 1 221 ? 26.551 -10.086 -5.662 1.00 77.38 221 MET A N 1
ATOM 1787 C CA . MET A 1 221 ? 27.945 -10.305 -5.279 1.00 77.38 221 MET A CA 1
ATOM 1788 C C . MET A 1 221 ? 28.125 -11.780 -4.911 1.00 77.38 221 MET A C 1
ATOM 1790 O O . MET A 1 221 ? 27.591 -12.244 -3.900 1.00 77.38 221 MET A O 1
ATOM 1794 N N . ILE A 1 222 ? 28.886 -12.515 -5.725 1.00 66.69 222 ILE A N 1
ATOM 1795 C CA . ILE A 1 222 ? 29.336 -13.858 -5.377 1.00 66.69 222 ILE A CA 1
ATOM 1796 C C . ILE A 1 222 ? 30.280 -13.685 -4.188 1.00 66.69 222 ILE A C 1
ATOM 1798 O O . ILE A 1 222 ? 31.393 -13.177 -4.325 1.00 66.69 222 ILE A O 1
ATOM 1802 N N . LEU A 1 223 ? 29.826 -14.067 -2.995 1.00 54.66 223 LEU A N 1
ATOM 1803 C CA . LEU A 1 223 ? 30.743 -14.280 -1.886 1.00 54.66 223 LEU A CA 1
ATOM 1804 C C . LEU A 1 223 ? 31.599 -15.486 -2.266 1.00 54.66 223 LEU A C 1
ATOM 1806 O O . LEU A 1 223 ? 31.106 -16.611 -2.305 1.00 54.66 223 LEU A O 1
ATOM 1810 N N . GLU A 1 224 ? 32.867 -15.240 -2.587 1.00 44.59 224 GLU A N 1
ATOM 1811 C CA . GLU A 1 224 ? 33.836 -16.306 -2.815 1.00 44.59 224 GLU A CA 1
ATOM 1812 C C . GLU A 1 224 ? 33.806 -17.313 -1.643 1.00 44.59 224 GLU A C 1
ATOM 1814 O O . GLU A 1 224 ? 33.821 -16.897 -0.474 1.00 44.59 224 GLU A O 1
ATOM 1819 N N . PRO A 1 225 ? 33.813 -18.634 -1.916 1.00 50.84 225 PRO A N 1
ATOM 1820 C CA . PRO A 1 225 ? 33.806 -19.682 -0.887 1.00 50.84 225 PRO A CA 1
ATOM 1821 C C . PRO A 1 225 ? 34.939 -19.563 0.147 1.00 50.84 225 PRO A C 1
ATOM 1823 O O . PRO A 1 225 ? 34.846 -20.121 1.241 1.00 50.84 225 PRO A O 1
ATOM 1826 N N . SER A 1 226 ? 35.991 -18.796 -0.158 1.00 44.94 226 SER A N 1
ATOM 1827 C CA . SER A 1 226 ? 37.160 -18.565 0.697 1.00 44.94 226 SER A CA 1
ATOM 1828 C C . SER A 1 226 ? 36.850 -17.893 2.043 1.00 44.94 226 SER A C 1
ATOM 1830 O O . SER A 1 226 ? 37.681 -17.948 2.948 1.00 44.94 226 SER A O 1
ATOM 1832 N N . LYS A 1 227 ? 35.651 -17.320 2.239 1.00 42.72 227 LYS A N 1
ATOM 1833 C CA . LYS A 1 227 ? 35.228 -16.748 3.536 1.00 42.72 227 LYS A CA 1
ATOM 1834 C C . LYS A 1 227 ? 34.274 -17.620 4.356 1.00 42.72 227 LYS A C 1
ATOM 1836 O O . LYS A 1 227 ? 33.997 -17.280 5.504 1.00 42.72 227 LYS A O 1
ATOM 1841 N N . ILE A 1 228 ? 33.814 -18.752 3.822 1.00 48.00 228 ILE A N 1
ATOM 1842 C CA . ILE A 1 228 ? 32.955 -19.699 4.559 1.00 48.00 228 ILE A CA 1
ATOM 1843 C C . ILE A 1 228 ? 33.813 -20.681 5.386 1.00 48.00 228 ILE A C 1
ATOM 1845 O O . ILE A 1 228 ? 33.390 -21.139 6.445 1.00 48.00 228 ILE A O 1
ATOM 1849 N N . GLY A 1 229 ? 35.061 -20.931 4.971 1.00 46.50 229 GLY A N 1
ATOM 1850 C CA . GLY A 1 229 ? 35.945 -21.933 5.584 1.00 46.50 229 GLY A CA 1
ATOM 1851 C C . GLY A 1 229 ? 36.667 -21.546 6.884 1.00 46.50 229 GLY A C 1
ATOM 1852 O O . GLY A 1 229 ? 37.178 -22.434 7.557 1.00 46.50 229 GLY A O 1
ATOM 1853 N N . VAL A 1 230 ? 36.720 -20.269 7.286 1.00 42.12 230 VAL A N 1
ATOM 1854 C CA . VAL A 1 230 ? 37.543 -19.862 8.455 1.00 42.12 230 VAL A CA 1
ATOM 1855 C C . VAL A 1 230 ? 36.745 -19.793 9.766 1.00 42.12 230 VAL A C 1
ATOM 1857 O O . VAL A 1 230 ? 37.311 -19.976 10.841 1.00 42.12 230 VAL A O 1
ATOM 1860 N N . ASN A 1 231 ? 35.421 -19.609 9.709 1.00 41.31 231 ASN A N 1
ATOM 1861 C CA . ASN A 1 231 ? 34.597 -19.461 10.920 1.00 41.31 231 ASN A CA 1
ATOM 1862 C C . ASN A 1 231 ? 33.881 -20.739 11.383 1.00 41.31 231 ASN A C 1
ATOM 1864 O O . ASN A 1 231 ? 33.336 -20.741 12.482 1.00 41.31 231 ASN A O 1
ATOM 1868 N N . ILE A 1 232 ? 33.918 -21.830 10.611 1.00 43.44 232 ILE A N 1
ATOM 1869 C CA . ILE A 1 232 ? 33.353 -23.123 11.047 1.00 43.44 232 ILE A CA 1
ATOM 1870 C C . ILE A 1 232 ? 34.392 -23.954 11.826 1.00 43.44 232 ILE A C 1
ATOM 1872 O O . ILE A 1 232 ? 34.027 -24.703 12.727 1.00 43.44 232 ILE A O 1
ATOM 1876 N N . LEU A 1 233 ? 35.695 -23.759 11.580 1.00 41.25 233 LEU A N 1
ATOM 1877 C CA . LEU A 1 233 ? 36.755 -24.529 12.249 1.00 41.25 233 LEU A CA 1
ATOM 1878 C C . LEU A 1 233 ? 37.147 -23.993 13.639 1.00 41.25 233 LEU A C 1
ATOM 1880 O O . LEU A 1 233 ? 37.554 -24.771 14.494 1.00 41.25 233 LEU A O 1
ATOM 1884 N N . ARG A 1 234 ? 36.950 -22.699 13.936 1.00 42.16 234 ARG A N 1
ATOM 1885 C CA . ARG A 1 234 ? 37.220 -22.149 15.285 1.00 42.16 234 ARG A CA 1
ATOM 1886 C C . ARG A 1 234 ? 36.142 -22.466 16.330 1.00 42.16 234 ARG A C 1
ATOM 1888 O O . ARG A 1 234 ? 36.397 -22.294 17.516 1.00 42.16 234 ARG A O 1
ATOM 1895 N N . GLY A 1 235 ? 34.963 -22.930 15.912 1.00 42.72 235 GLY A N 1
ATOM 1896 C CA . GLY A 1 235 ? 33.856 -23.288 16.809 1.00 42.72 235 GLY A CA 1
ATOM 1897 C C . GLY A 1 235 ? 33.804 -24.763 17.218 1.00 42.72 235 GLY A C 1
ATOM 1898 O O . GLY A 1 235 ? 32.979 -25.115 18.055 1.00 42.72 235 GLY A O 1
ATOM 1899 N N . LEU A 1 236 ? 34.654 -25.622 16.641 1.00 44.94 236 LEU A N 1
ATOM 1900 C CA . LEU A 1 236 ? 34.609 -27.075 16.857 1.00 44.94 236 LEU A CA 1
ATOM 1901 C C . LEU A 1 236 ? 35.783 -27.643 17.662 1.00 44.94 236 LEU A C 1
ATOM 1903 O O . LEU A 1 236 ? 35.821 -28.848 17.874 1.00 44.94 236 LEU A O 1
ATOM 1907 N N . GLY A 1 237 ? 36.700 -26.807 18.162 1.00 43.03 237 GLY A N 1
ATOM 1908 C CA . GLY A 1 237 ? 37.686 -27.235 19.164 1.00 43.03 237 GLY A CA 1
ATOM 1909 C C . GLY A 1 237 ? 38.558 -28.428 18.757 1.00 43.03 237 GLY A C 1
ATOM 1910 O O . GLY A 1 237 ? 38.985 -29.183 19.625 1.00 43.03 237 GLY A O 1
ATOM 1911 N N . LEU A 1 238 ? 38.818 -28.609 17.462 1.00 43.16 238 LEU A N 1
ATOM 1912 C CA . LEU A 1 238 ? 39.789 -29.577 16.967 1.00 43.16 238 LEU A CA 1
ATOM 1913 C C . LEU A 1 238 ? 41.057 -28.806 16.604 1.00 43.16 238 LEU A C 1
ATOM 1915 O O . LEU A 1 238 ? 41.137 -28.194 15.540 1.00 43.16 238 LEU A O 1
ATOM 1919 N N . ASN A 1 239 ? 41.997 -28.780 17.544 1.00 38.69 239 ASN A N 1
ATOM 1920 C CA . ASN A 1 239 ? 43.391 -28.479 17.251 1.00 38.69 239 ASN A CA 1
ATOM 1921 C C . ASN A 1 239 ? 44.081 -29.803 16.911 1.00 38.69 239 ASN A C 1
ATOM 1923 O O . ASN A 1 239 ? 43.846 -30.796 17.606 1.00 38.69 239 ASN A O 1
ATOM 1927 N N . ASP A 1 240 ? 44.919 -29.781 15.877 1.00 40.94 240 ASP A N 1
ATOM 1928 C CA . ASP A 1 240 ? 46.059 -30.698 15.793 1.00 40.94 240 ASP A CA 1
ATOM 1929 C C . ASP A 1 240 ? 47.015 -30.463 16.979 1.00 40.94 240 ASP A C 1
ATOM 1931 O O . ASP A 1 240 ? 47.170 -29.285 17.396 1.00 40.94 240 ASP A O 1
#

Radius of gyration: 21.99 Å; chains: 1; bounding box: 69×45×51 Å